Protein AF-A0A3D3L6J8-F1 (afdb_monomer)

Nearest PDB structures (foldseek):
  8afz-assembly1_A  TM=2.547E-01  e=1.160E+00  Homo sapiens
  3ja6-assembly1_H  TM=2.404E-01  e=4.956E+00  Escherichia coli
  3zx6-assembly1_B  TM=1.736E-01  e=6.055E+00  Archaeoglobus fulgidus DSM 4304

pLDDT: mean 77.27, std 9.96, range [51.38, 95.31]

Secondary structure (DSSP, 8-state):
-HHHHHHHHHHHHHHHTSHHHHHHHHHHHHHHHHHHHHHHHHHHHHHHHHHHTTS--HHHHHHHHHSHHHHHHHHHHHHHHHHHHHHHHHHT-GGGHHHHHHHHHHHHHHHHHHHHHHHHHHHHHHHHHHS-GGGHHHHHHHHHHHHHHHHHHHHHHHHHHTT---HHHHHHHHHHHHHHHHHHHHHHHHHHHHHHHHHHHHHHHHHHHHHHHHHHHHHHHT--

Radius of gyration: 29.56 Å; Cα contacts (8 Å, |Δi|>4): 113; chains: 1; bounding box: 54×57×102 Å

Foldseek 3Di:
DVVVVVVVVVVVVVVCPDPLNVLVVVLVVLVVVLVVVLVVLVVVLVVQLVVCVVPPDLLSNLLSQLPSVLVNLLSVQVSVLVSVVSVCVSVVDPVCPVVSVLSSQLSNLVSVLSSQLSSLVSSLVSVVVVDDPVCNVVSVVVSVVSNVVSVLVSVLSNCVSVVHDCVVVCVVVVVVVVVVCVVCVVVVVVVVVVVVCVVVVVVVVVVVVVVVVVVVVVVVVVVD

Sequence (224 aa):
MIEFTQNLTTDFLNYVSQAESFYVVESSLVLFVAFLLDLFQRKTLFALKEKAKRTKTIWDDVVLGALPKPISIIIWISSFSYVADIIQRATQKMLFYELFDPAREIGIILCLFVFAIGLINKAEQNILIHSEVSDQTTIHALAKLGYLVVSIAGGLTLLQTLGLSISGLMAFGGMGGIAVGFAAQDLLSNFSAASFTEDSASISLIVFTMYALTGSILTTLRKS

Structure (mmCIF, N/CA/C/O backbone):
data_AF-A0A3D3L6J8-F1
#
_entry.id   AF-A0A3D3L6J8-F1
#
loop_
_atom_site.group_PDB
_atom_site.id
_atom_site.type_symbol
_atom_site.label_atom_id
_atom_site.label_alt_id
_atom_site.label_comp_id
_atom_site.label_asym_id
_atom_site.label_entity_id
_atom_site.label_seq_id
_atom_site.pdbx_PDB_ins_code
_atom_site.Cartn_x
_atom_site.Cartn_y
_atom_site.Cartn_z
_atom_site.occupancy
_atom_site.B_iso_or_equiv
_atom_site.auth_seq_id
_atom_site.auth_comp_id
_atom_site.auth_asym_id
_atom_site.auth_atom_id
_atom_site.pdbx_PDB_model_num
ATOM 1 N N . MET A 1 1 ? -31.770 -35.113 28.603 1.00 58.47 1 MET A N 1
ATOM 2 C CA . MET A 1 1 ? -30.881 -34.542 27.562 1.00 58.47 1 MET A CA 1
ATOM 3 C C . MET A 1 1 ? -31.427 -33.213 27.042 1.00 58.47 1 MET A C 1
ATOM 5 O O . MET A 1 1 ? -30.687 -32.245 27.076 1.00 58.47 1 MET A O 1
ATOM 9 N N . ILE A 1 2 ? -32.713 -33.137 26.669 1.00 65.56 2 ILE A N 1
ATOM 10 C CA . ILE A 1 2 ? -33.364 -31.909 26.167 1.00 65.56 2 ILE A CA 1
ATOM 11 C C . ILE A 1 2 ? -33.469 -30.801 27.241 1.00 65.56 2 ILE A C 1
ATOM 13 O O . ILE A 1 2 ? -33.148 -29.652 26.958 1.00 65.56 2 ILE A O 1
ATOM 17 N N . GLU A 1 3 ? -33.809 -31.136 28.492 1.00 69.00 3 GLU A N 1
ATOM 18 C CA . GLU A 1 3 ? -33.832 -30.158 29.603 1.00 69.00 3 GLU A CA 1
ATOM 19 C C . GLU A 1 3 ? -32.446 -29.595 29.943 1.00 69.00 3 GLU A C 1
ATOM 21 O O . GLU A 1 3 ? -32.311 -28.410 30.216 1.00 69.00 3 GLU A O 1
ATOM 26 N N . PHE A 1 4 ? -31.391 -30.415 29.865 1.00 70.12 4 PHE A N 1
ATOM 27 C CA . PHE A 1 4 ? -30.018 -29.959 30.102 1.00 70.12 4 PHE A CA 1
ATOM 28 C C . PHE A 1 4 ? -29.574 -28.962 29.028 1.00 70.12 4 PHE A C 1
ATOM 30 O O . PHE A 1 4 ? -28.988 -27.936 29.352 1.00 70.12 4 PHE A O 1
ATOM 37 N N . THR A 1 5 ? -29.909 -29.221 27.757 1.00 66.75 5 THR A N 1
ATOM 38 C CA . THR A 1 5 ? -29.647 -28.276 26.663 1.00 66.75 5 THR A CA 1
ATOM 39 C C . THR A 1 5 ? -30.484 -27.004 26.773 1.00 66.75 5 THR A C 1
ATOM 41 O O . THR A 1 5 ? -29.978 -25.931 26.459 1.00 66.75 5 THR A O 1
ATOM 44 N N . GLN A 1 6 ? -31.733 -27.089 27.244 1.00 71.50 6 GLN A N 1
ATOM 45 C CA . GLN A 1 6 ? -32.573 -25.905 27.440 1.00 71.50 6 GLN A CA 1
ATOM 46 C C . GLN A 1 6 ? -32.072 -25.040 28.594 1.00 71.50 6 GLN A C 1
ATOM 48 O O . GLN A 1 6 ? -31.899 -23.846 28.378 1.00 71.50 6 GLN A O 1
ATOM 53 N N . ASN A 1 7 ? -31.724 -25.639 29.738 1.00 68.56 7 ASN A N 1
ATOM 54 C CA . ASN A 1 7 ? -31.163 -24.918 30.882 1.00 68.56 7 ASN A CA 1
ATOM 55 C C . ASN A 1 7 ? -29.829 -24.246 30.538 1.00 68.56 7 ASN A C 1
ATOM 57 O O . ASN A 1 7 ? -29.661 -23.065 30.817 1.00 68.56 7 ASN A O 1
ATOM 61 N N . LEU A 1 8 ? -28.929 -24.940 29.828 1.00 67.00 8 LEU A N 1
ATOM 62 C CA . LEU A 1 8 ? -27.686 -24.341 29.319 1.00 67.00 8 LEU A CA 1
ATOM 63 C C . LEU A 1 8 ? -27.949 -23.147 28.397 1.00 67.00 8 LEU A C 1
ATOM 65 O O . LEU A 1 8 ? -27.227 -22.158 28.456 1.00 67.00 8 LEU A O 1
ATOM 69 N N . THR A 1 9 ? -28.979 -23.230 27.553 1.00 66.75 9 THR A N 1
ATOM 70 C CA . THR A 1 9 ? -29.332 -22.150 26.624 1.00 66.75 9 THR A CA 1
ATOM 71 C C . THR A 1 9 ? -29.916 -20.953 27.373 1.00 66.75 9 THR A C 1
ATOM 73 O O . THR A 1 9 ? -29.532 -19.820 27.096 1.00 66.75 9 THR A O 1
ATOM 76 N N . THR A 1 10 ? -30.803 -21.172 28.347 1.00 68.06 10 THR A N 1
ATOM 77 C CA . THR A 1 10 ? -31.389 -20.095 29.163 1.00 68.06 10 THR A CA 1
ATOM 78 C C . THR A 1 10 ? -30.385 -19.460 30.114 1.00 68.06 10 THR A C 1
ATOM 80 O O . THR A 1 10 ? -30.401 -18.241 30.268 1.00 68.06 10 THR A O 1
ATOM 83 N N . ASP A 1 11 ? -29.482 -20.243 30.701 1.00 68.94 11 ASP A N 1
ATOM 84 C CA . ASP A 1 11 ? -28.425 -19.724 31.570 1.00 68.94 11 ASP A CA 1
ATOM 85 C C . ASP A 1 11 ? -27.426 -18.898 30.759 1.00 68.94 11 ASP A C 1
ATOM 87 O O . ASP A 1 11 ? -27.041 -17.810 31.182 1.00 68.94 11 ASP A O 1
ATOM 91 N N . PHE A 1 12 ? -27.085 -19.343 29.546 1.00 63.41 12 PHE A N 1
ATOM 92 C CA . PHE A 1 12 ? -26.255 -18.575 28.621 1.00 63.41 12 PHE A CA 1
ATOM 93 C C . PHE A 1 12 ? -26.947 -17.282 28.167 1.00 63.41 12 PHE A C 1
ATOM 95 O O . PHE A 1 12 ? -26.328 -16.222 28.182 1.00 63.41 12 PHE A O 1
ATOM 102 N N . LEU A 1 13 ? -28.240 -17.334 27.826 1.00 61.16 13 LEU A N 1
ATOM 103 C CA . LEU A 1 13 ? -29.023 -16.152 27.440 1.00 61.16 13 LEU A CA 1
ATOM 104 C C . LEU A 1 13 ? -29.160 -15.139 28.586 1.00 61.16 13 LEU A C 1
ATOM 106 O O . LEU A 1 13 ? -29.041 -13.939 28.349 1.00 61.16 13 LEU A O 1
ATOM 110 N N . ASN A 1 14 ? -29.343 -15.598 29.826 1.00 65.19 14 ASN A N 1
ATOM 111 C CA . ASN A 1 14 ? -29.373 -14.727 31.003 1.00 65.19 14 ASN A CA 1
ATOM 112 C C . ASN A 1 14 ? -27.997 -14.130 31.318 1.00 65.19 14 ASN A C 1
ATOM 114 O O . ASN A 1 14 ? -27.914 -12.961 31.696 1.00 65.19 14 ASN A O 1
ATOM 118 N N . TYR A 1 15 ? -26.920 -14.898 31.125 1.00 61.25 15 TYR A N 1
ATOM 119 C CA . TYR A 1 15 ? -25.555 -14.410 31.320 1.00 61.25 15 TYR A CA 1
ATOM 120 C C . TYR A 1 15 ? -25.171 -13.360 30.271 1.00 61.25 15 TYR A C 1
ATOM 122 O O . TYR A 1 15 ? -24.527 -12.384 30.629 1.00 61.25 15 TYR A O 1
ATOM 130 N N . VAL A 1 16 ? -25.620 -13.528 29.017 1.00 57.88 16 VAL A N 1
ATOM 131 C CA . VAL A 1 16 ? -25.463 -12.587 27.884 1.00 57.88 16 VAL A CA 1
ATOM 132 C C . VAL A 1 16 ? -26.368 -11.347 28.002 1.00 57.88 16 VAL A C 1
ATOM 134 O O . VAL A 1 16 ? -26.081 -10.303 27.417 1.00 57.88 16 VAL A O 1
ATOM 137 N N . SER A 1 17 ? -27.465 -11.432 28.761 1.00 56.94 17 SER A N 1
ATOM 138 C CA . SER A 1 17 ? -28.400 -10.317 28.965 1.00 56.94 17 SER A CA 1
ATOM 139 C C . SER A 1 17 ? -27.979 -9.354 30.090 1.00 56.94 17 SER A C 1
ATOM 141 O O . SER A 1 17 ? -28.655 -8.344 30.300 1.00 56.94 17 SER A O 1
ATOM 143 N N . GLN A 1 18 ? -26.889 -9.624 30.823 1.00 62.22 18 GLN A N 1
ATOM 144 C CA . GLN A 1 18 ? -26.337 -8.671 31.793 1.00 62.22 18 GLN A CA 1
ATOM 145 C C . GLN A 1 18 ? -25.559 -7.543 31.099 1.00 62.22 18 GLN A C 1
ATOM 147 O O . GLN A 1 18 ? -24.793 -7.784 30.167 1.00 62.22 18 GLN A O 1
ATOM 152 N N . ALA A 1 19 ? -25.696 -6.315 31.607 1.00 54.53 19 ALA A N 1
ATOM 153 C CA . ALA A 1 19 ? -25.161 -5.093 30.997 1.00 54.53 19 ALA A CA 1
ATOM 154 C C . ALA A 1 19 ? -23.632 -5.083 30.769 1.00 54.53 19 ALA A C 1
ATOM 156 O O . ALA A 1 19 ? -23.175 -4.445 29.826 1.00 54.53 19 ALA A O 1
ATOM 157 N N . GLU A 1 20 ? -22.838 -5.806 31.569 1.00 57.22 20 GLU A N 1
ATOM 158 C CA . GLU A 1 20 ? -21.386 -5.939 31.335 1.00 57.22 20 GLU A CA 1
ATOM 159 C C . GLU A 1 20 ? -21.036 -6.999 30.277 1.00 57.22 20 GLU A C 1
ATOM 161 O O . GLU A 1 20 ? -20.047 -6.868 29.558 1.00 57.22 20 GLU A O 1
ATOM 166 N N . SER A 1 21 ? -21.870 -8.030 30.128 1.00 60.00 21 SER A N 1
ATOM 167 C CA . SER A 1 21 ? -21.656 -9.111 29.159 1.00 60.00 21 SER A CA 1
ATOM 168 C C . SER A 1 21 ? -21.997 -8.705 27.723 1.00 60.00 21 SER A C 1
ATOM 170 O O . SER A 1 21 ? -21.405 -9.239 26.786 1.00 60.00 21 SER A O 1
ATOM 172 N N . PHE A 1 22 ? -22.898 -7.730 27.543 1.00 69.50 22 PHE A N 1
ATOM 173 C CA . PHE A 1 22 ? -23.320 -7.255 26.225 1.00 69.50 22 PHE A CA 1
ATOM 174 C C . PHE A 1 22 ? -22.119 -6.768 25.403 1.00 69.50 22 PHE A C 1
ATOM 176 O O . PHE A 1 22 ? -21.952 -7.167 24.255 1.00 69.50 22 PHE A O 1
ATOM 183 N N . TYR A 1 23 ? -21.205 -6.020 26.027 1.00 69.31 23 TYR A N 1
ATOM 184 C CA . TYR A 1 23 ? -19.984 -5.525 25.386 1.00 69.31 23 TYR A CA 1
ATOM 185 C C . TYR A 1 23 ? -18.979 -6.641 25.049 1.00 69.31 23 TYR A C 1
ATOM 187 O O . TYR A 1 23 ? -18.290 -6.587 24.026 1.00 69.31 23 TYR A O 1
ATOM 195 N N . VAL A 1 24 ? -18.898 -7.685 25.880 1.00 70.00 24 VAL A N 1
ATOM 196 C CA . VAL A 1 24 ? -18.035 -8.856 25.631 1.00 70.00 24 VAL A CA 1
ATOM 197 C C . VAL A 1 24 ? -18.574 -9.688 24.464 1.00 70.00 24 VAL A C 1
ATOM 199 O O . VAL A 1 24 ? -17.811 -10.162 23.621 1.00 70.00 24 VAL A O 1
ATOM 202 N N . VAL A 1 25 ? -19.894 -9.831 24.377 1.00 77.88 25 VAL A N 1
ATOM 203 C CA . VAL A 1 25 ? -20.566 -10.544 23.286 1.00 77.88 25 VAL A CA 1
ATOM 204 C C . VAL A 1 25 ? -20.473 -9.749 21.986 1.00 77.88 25 VAL A C 1
ATOM 206 O O . VAL A 1 25 ? -20.129 -10.323 20.954 1.00 77.88 25 VAL A O 1
ATOM 209 N N . GLU A 1 26 ? -20.690 -8.434 22.031 1.00 74.19 26 GLU A N 1
ATOM 210 C CA . GLU A 1 26 ? -20.587 -7.542 20.872 1.00 74.19 26 GLU A CA 1
ATOM 211 C C . GLU A 1 26 ? -19.162 -7.528 20.293 1.00 74.19 26 GLU A C 1
ATOM 213 O O . GLU A 1 26 ? -18.976 -7.739 19.094 1.00 74.19 26 GLU A O 1
ATOM 218 N N . SER A 1 27 ? -18.137 -7.387 21.141 1.00 73.94 27 SER A N 1
ATOM 219 C CA . SER A 1 27 ? -16.731 -7.442 20.707 1.00 73.94 27 SER A CA 1
ATOM 220 C C . SER A 1 27 ? -16.333 -8.811 20.140 1.00 73.94 27 SER A C 1
ATOM 222 O O . SER A 1 27 ? -15.662 -8.881 19.107 1.00 73.94 27 SER A O 1
ATOM 224 N N . SER A 1 28 ? -16.796 -9.905 20.753 1.00 75.69 28 SER A N 1
ATOM 225 C CA . SER A 1 28 ? -16.565 -11.265 20.244 1.00 75.69 28 SER A CA 1
ATOM 226 C C . SER A 1 28 ? -17.232 -11.490 18.884 1.00 75.69 28 SER A C 1
ATOM 228 O O . SER A 1 28 ? -16.641 -12.115 18.002 1.00 75.69 28 SER A O 1
ATOM 230 N N . LEU A 1 29 ? -18.436 -10.947 18.681 1.00 82.81 29 LEU A N 1
ATOM 231 C CA . LEU A 1 29 ? -19.168 -11.035 17.417 1.00 82.81 29 LEU A CA 1
ATOM 232 C C . LEU A 1 29 ? -18.450 -10.249 16.311 1.00 82.81 29 LEU A C 1
ATOM 234 O O . LEU A 1 29 ? -18.290 -10.763 15.204 1.00 82.81 29 LEU A O 1
ATOM 238 N N . VAL A 1 30 ? -17.936 -9.056 16.617 1.00 80.44 30 VAL A N 1
ATOM 239 C CA . VAL A 1 30 ? -17.139 -8.250 15.676 1.00 80.44 30 VAL A CA 1
ATOM 240 C C . VA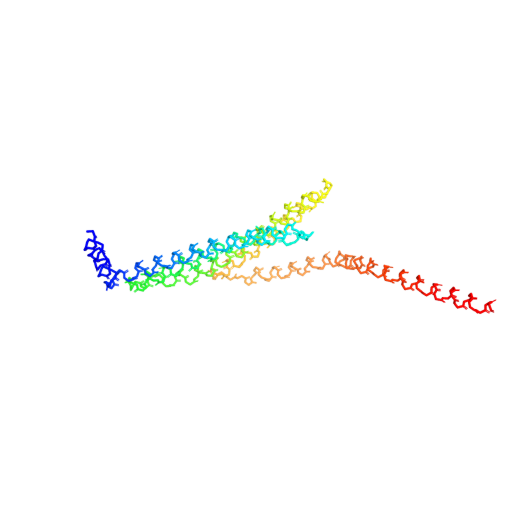L A 1 30 ? -15.875 -8.993 15.239 1.00 80.44 30 VAL A C 1
ATOM 242 O O . VAL A 1 30 ? -15.615 -9.085 14.040 1.00 80.44 30 VAL A O 1
ATOM 245 N N . LEU A 1 31 ? -15.121 -9.586 16.172 1.00 81.19 31 LEU A N 1
ATOM 246 C CA . LEU A 1 31 ? -13.941 -10.397 15.835 1.00 81.19 31 LEU A CA 1
ATOM 247 C C . LEU A 1 31 ? -14.305 -11.640 15.017 1.00 81.19 31 LEU A C 1
ATOM 249 O O . LEU A 1 31 ? -13.578 -12.014 14.096 1.00 81.19 31 LEU A O 1
ATOM 253 N N . PHE A 1 32 ? -15.440 -12.267 15.319 1.00 81.38 32 PHE A N 1
ATOM 254 C CA . PHE A 1 32 ? -15.925 -13.415 14.562 1.00 81.38 32 PHE A CA 1
ATOM 255 C C . PHE A 1 32 ? -16.283 -13.034 13.118 1.00 81.38 32 PHE A C 1
ATOM 257 O O . PHE A 1 32 ? -15.869 -13.713 12.178 1.00 81.38 32 PHE A O 1
ATOM 264 N N . VAL A 1 33 ? -16.980 -11.912 12.916 1.00 82.44 33 VAL A N 1
ATOM 265 C CA . VAL A 1 33 ? -17.289 -11.381 11.579 1.00 82.44 33 VAL A CA 1
ATOM 266 C C . VAL A 1 33 ? -16.012 -10.989 10.838 1.00 82.44 33 VAL A C 1
ATOM 268 O O . VAL A 1 33 ? -15.863 -11.330 9.666 1.00 82.44 33 VAL A O 1
ATOM 271 N N . ALA A 1 34 ? -15.063 -10.342 11.512 1.00 81.00 34 ALA A N 1
ATOM 272 C CA . ALA A 1 34 ? -13.761 -9.998 10.950 1.00 81.00 34 ALA A CA 1
ATOM 273 C C . ALA A 1 34 ? -13.012 -11.226 10.431 1.00 81.00 34 ALA A C 1
ATOM 275 O O . ALA A 1 34 ? -12.521 -11.245 9.302 1.00 81.00 34 ALA A O 1
ATOM 276 N N . PHE A 1 35 ? -12.972 -12.279 11.244 1.00 81.69 35 PHE A N 1
ATOM 277 C CA . PHE A 1 35 ? -12.355 -13.545 10.887 1.00 81.69 35 PHE A CA 1
ATOM 278 C C . PHE A 1 35 ? -13.047 -14.196 9.683 1.00 81.69 35 PHE A C 1
ATOM 280 O O . PHE A 1 35 ? -12.377 -14.651 8.755 1.00 81.69 35 PHE A O 1
ATOM 287 N N . LEU A 1 36 ? -14.384 -14.190 9.646 1.00 84.75 36 LEU A N 1
ATOM 288 C CA . LEU A 1 36 ? -15.139 -14.688 8.495 1.00 84.75 36 LEU A CA 1
ATOM 289 C C . LEU A 1 36 ? -14.860 -13.881 7.222 1.00 84.75 36 LEU A C 1
ATOM 291 O O . LEU A 1 36 ? -14.695 -14.476 6.155 1.00 84.75 36 LEU A O 1
ATOM 295 N N . LEU A 1 37 ? -14.774 -12.552 7.321 1.00 83.25 37 LEU A N 1
ATOM 296 C CA . LEU A 1 37 ? -14.438 -11.680 6.195 1.00 83.25 37 LEU A CA 1
ATOM 297 C C . LEU A 1 37 ? -13.021 -11.947 5.680 1.00 83.25 37 LEU A C 1
ATOM 299 O O . LEU A 1 37 ? -12.848 -12.068 4.469 1.00 83.25 37 LEU A O 1
ATOM 303 N N . ASP A 1 38 ? -12.035 -12.101 6.568 1.00 83.00 38 ASP A N 1
ATOM 304 C CA . ASP A 1 38 ? -10.655 -12.451 6.200 1.00 83.00 38 ASP A CA 1
ATOM 305 C C . ASP A 1 38 ? -10.599 -13.809 5.482 1.00 83.00 38 ASP A C 1
ATOM 307 O O . ASP A 1 38 ? -10.000 -13.943 4.413 1.00 83.00 38 ASP A O 1
ATOM 311 N N . LEU A 1 39 ? -11.299 -14.820 6.004 1.00 80.38 39 LEU A N 1
ATOM 312 C CA . LEU A 1 39 ? -11.395 -16.126 5.350 1.00 80.38 39 LEU A CA 1
ATOM 313 C C . LEU A 1 39 ? -12.063 -16.040 3.974 1.00 80.38 39 LEU A C 1
ATOM 315 O O . LEU A 1 39 ? -11.573 -16.629 3.002 1.00 80.38 39 LEU A O 1
ATOM 319 N N . PHE A 1 40 ? -13.174 -15.311 3.873 1.00 86.00 40 PHE A N 1
ATOM 320 C CA . PHE A 1 40 ? -13.921 -15.164 2.629 1.00 86.00 40 PHE A CA 1
ATOM 321 C C . PHE A 1 40 ? -13.112 -14.414 1.569 1.00 86.00 40 PHE A C 1
ATOM 323 O O . PHE A 1 40 ? -13.062 -14.830 0.408 1.00 86.00 40 PHE A O 1
ATOM 330 N N . GLN A 1 41 ? -12.427 -13.344 1.968 1.00 87.81 41 GLN A N 1
ATOM 331 C CA . GLN A 1 41 ? -11.555 -12.566 1.102 1.00 87.81 41 GLN A CA 1
ATOM 332 C C . GLN A 1 41 ? -10.379 -13.405 0.594 1.00 87.81 41 GLN A C 1
ATOM 334 O O . GLN A 1 41 ? -10.156 -13.447 -0.620 1.00 87.81 41 GLN A O 1
ATOM 339 N N . ARG A 1 42 ? -9.673 -14.134 1.468 1.00 80.88 42 ARG A N 1
ATOM 340 C CA . ARG A 1 42 ? -8.585 -15.038 1.051 1.00 80.88 42 ARG A CA 1
ATOM 341 C C . ARG A 1 42 ? -9.075 -16.084 0.058 1.00 80.88 42 ARG A C 1
ATOM 343 O O . ARG A 1 42 ? -8.417 -16.316 -0.955 1.00 80.88 42 ARG A O 1
ATOM 350 N N . LYS A 1 43 ? -10.241 -16.682 0.316 1.00 82.38 43 LYS A N 1
ATOM 351 C CA . LYS A 1 43 ? -10.840 -17.696 -0.562 1.00 82.38 43 LYS A CA 1
ATOM 352 C C . LYS A 1 43 ? -11.235 -17.116 -1.922 1.00 82.38 43 LYS A C 1
ATOM 354 O O . LYS A 1 43 ? -10.950 -17.724 -2.951 1.00 82.38 43 LYS A O 1
ATOM 359 N N . THR A 1 44 ? -11.841 -15.931 -1.935 1.00 80.75 44 THR A N 1
ATOM 360 C CA . THR A 1 44 ? -12.263 -15.247 -3.167 1.00 80.75 44 THR A CA 1
ATOM 361 C C . THR A 1 44 ? -11.059 -14.835 -4.007 1.00 80.75 44 THR A C 1
ATOM 363 O O . THR A 1 44 ? -11.015 -15.133 -5.197 1.00 80.75 44 THR A O 1
ATOM 366 N N . LEU A 1 45 ? -10.042 -14.224 -3.394 1.00 81.00 45 LEU A N 1
ATOM 367 C CA . LEU A 1 45 ? -8.820 -13.825 -4.097 1.00 81.00 45 LEU A CA 1
ATOM 368 C C . LEU A 1 45 ? -8.014 -15.029 -4.587 1.00 81.00 45 LEU A C 1
ATOM 370 O O . LEU A 1 45 ? -7.437 -14.965 -5.668 1.00 81.00 45 LEU A O 1
ATOM 374 N N . PHE A 1 46 ? -8.007 -16.142 -3.848 1.00 79.81 46 PHE A N 1
ATOM 375 C CA . PHE A 1 46 ? -7.399 -17.385 -4.323 1.00 79.81 46 PHE A CA 1
ATOM 376 C C . PHE A 1 46 ? -8.116 -17.920 -5.570 1.00 79.81 46 PHE A C 1
ATOM 378 O O . PHE A 1 46 ? -7.462 -18.230 -6.563 1.00 79.81 46 PHE A O 1
ATOM 385 N N . ALA A 1 47 ? -9.452 -17.948 -5.559 1.00 78.12 47 ALA A N 1
ATOM 386 C CA . ALA A 1 47 ? -10.243 -18.368 -6.713 1.00 78.12 47 ALA A CA 1
ATOM 387 C C . ALA A 1 47 ? -10.069 -17.430 -7.923 1.00 78.12 47 ALA A C 1
ATOM 389 O O . ALA A 1 47 ? -9.999 -17.895 -9.061 1.00 78.12 47 ALA A O 1
ATOM 390 N N . LEU A 1 48 ? -9.970 -16.115 -7.692 1.00 76.50 48 LEU A N 1
ATOM 391 C CA . LEU A 1 48 ? -9.682 -15.132 -8.741 1.00 76.50 48 LEU A CA 1
ATOM 392 C C . LEU A 1 48 ? -8.281 -15.323 -9.313 1.00 76.50 48 LEU A C 1
ATOM 394 O O . LEU A 1 48 ? -8.137 -15.370 -10.528 1.00 76.50 48 LEU A O 1
ATOM 398 N N . LYS A 1 49 ? -7.276 -15.534 -8.462 1.00 75.94 49 LYS A N 1
ATOM 399 C CA . LYS A 1 49 ? -5.911 -15.847 -8.892 1.00 75.94 49 LYS A CA 1
ATOM 400 C C . LYS A 1 49 ? -5.861 -17.125 -9.732 1.00 75.94 49 LYS A C 1
ATOM 402 O O . LYS A 1 49 ? -5.144 -17.198 -10.721 1.00 75.94 49 LYS A O 1
ATOM 407 N N . GLU A 1 50 ? -6.627 -18.146 -9.365 1.00 75.06 50 GLU A N 1
ATOM 408 C CA . GLU A 1 50 ? -6.681 -19.401 -10.117 1.00 75.06 50 GLU A CA 1
ATOM 409 C C . GLU A 1 50 ? -7.350 -19.242 -11.491 1.00 75.06 50 GLU A C 1
ATOM 411 O O . GLU A 1 50 ? -6.945 -19.895 -12.455 1.00 75.06 50 GLU A O 1
ATOM 416 N N . LYS A 1 51 ? -8.313 -18.320 -11.615 1.00 73.81 51 LYS A N 1
ATOM 417 C CA . LYS A 1 51 ? -8.867 -17.905 -12.911 1.00 73.81 51 LYS A CA 1
ATOM 418 C C . LYS A 1 51 ? -7.897 -17.027 -13.708 1.00 73.81 51 LYS A C 1
ATOM 420 O O . LYS A 1 51 ? -7.780 -17.239 -14.910 1.00 73.81 51 LYS A O 1
ATOM 425 N N . ALA A 1 52 ? -7.187 -16.111 -13.052 1.00 71.50 52 ALA A N 1
ATOM 426 C CA . ALA A 1 52 ? -6.224 -15.196 -13.667 1.00 71.50 52 ALA A CA 1
ATOM 427 C C . ALA A 1 52 ? -5.041 -15.926 -14.316 1.00 71.50 52 ALA A C 1
ATOM 429 O O . ALA A 1 52 ? -4.602 -15.523 -15.386 1.00 71.50 52 ALA A O 1
ATOM 430 N N . LYS A 1 53 ? -4.640 -17.091 -13.782 1.00 68.00 53 LYS A N 1
ATOM 431 C CA . LYS A 1 53 ? -3.664 -17.993 -14.429 1.00 68.00 53 LYS A CA 1
ATOM 432 C C . LYS A 1 53 ? -4.052 -18.441 -15.843 1.00 68.00 53 LYS A C 1
ATOM 434 O O . LYS A 1 53 ? -3.198 -18.923 -16.583 1.00 68.00 53 LYS A O 1
ATOM 439 N N . ARG A 1 54 ? -5.338 -18.372 -16.216 1.00 63.28 54 ARG A N 1
ATOM 440 C CA . ARG A 1 54 ? -5.794 -18.680 -17.585 1.00 63.28 54 ARG A CA 1
ATOM 441 C C . ARG A 1 54 ? -5.614 -17.498 -18.541 1.00 63.28 54 ARG A C 1
ATOM 443 O O . ARG A 1 54 ? -5.740 -17.680 -19.750 1.00 63.28 54 ARG A O 1
ATOM 450 N N . THR A 1 55 ? -5.317 -16.316 -18.016 1.00 65.75 55 THR A N 1
ATOM 451 C CA . THR A 1 55 ? -5.074 -15.081 -18.759 1.00 65.75 55 THR A CA 1
ATOM 452 C C . THR A 1 55 ? -3.563 -14.873 -18.912 1.00 65.75 55 THR A C 1
ATOM 454 O O . THR A 1 55 ? -2.798 -15.149 -17.997 1.00 65.75 55 THR A O 1
ATOM 457 N N . LYS A 1 56 ? -3.092 -14.363 -20.058 1.00 65.31 56 LYS A N 1
ATOM 458 C CA . LYS A 1 56 ? -1.654 -14.092 -20.299 1.00 65.31 56 LYS A CA 1
ATOM 459 C C . LYS A 1 56 ? -1.129 -12.805 -19.629 1.00 65.31 56 LYS A C 1
ATOM 461 O O . LYS A 1 56 ? 0.001 -12.400 -19.885 1.00 65.31 56 LYS A O 1
ATOM 466 N N . THR A 1 57 ? -1.937 -12.123 -18.819 1.00 73.25 57 THR A N 1
ATOM 467 C CA . THR A 1 57 ? -1.629 -10.769 -18.341 1.00 73.25 57 THR A CA 1
ATOM 468 C C . THR A 1 57 ? -0.869 -10.795 -17.016 1.00 73.25 57 THR A C 1
ATOM 470 O O . THR A 1 57 ? -1.459 -11.010 -15.962 1.00 73.25 57 THR A O 1
ATOM 473 N N . ILE A 1 58 ? 0.429 -10.477 -17.060 1.00 73.12 58 ILE A N 1
ATOM 474 C CA . ILE A 1 58 ? 1.341 -10.450 -15.898 1.00 73.12 58 ILE A CA 1
ATOM 475 C C . ILE A 1 58 ? 0.800 -9.562 -14.758 1.00 73.12 58 ILE A C 1
ATOM 477 O O . ILE A 1 58 ? 0.900 -9.915 -13.585 1.00 73.12 58 ILE A O 1
ATOM 481 N N . TRP A 1 59 ? 0.189 -8.422 -15.094 1.00 72.62 59 TRP A N 1
ATOM 482 C CA . TRP A 1 59 ? -0.323 -7.457 -14.115 1.00 72.62 59 TRP A CA 1
ATOM 483 C C . TRP A 1 59 ? -1.474 -7.985 -13.255 1.00 72.62 59 TRP A C 1
ATOM 485 O O . TRP A 1 59 ? -1.559 -7.619 -12.083 1.00 72.62 59 TRP A O 1
ATOM 495 N N . ASP A 1 60 ? -2.322 -8.862 -13.795 1.00 73.00 60 ASP A N 1
ATOM 496 C CA . ASP A 1 60 ? -3.450 -9.431 -13.049 1.00 73.00 60 ASP A CA 1
ATOM 497 C C . ASP A 1 60 ? -2.932 -10.331 -11.915 1.00 73.00 60 ASP A C 1
ATOM 499 O O . ASP A 1 60 ? -3.284 -10.163 -10.746 1.00 73.00 60 ASP A O 1
ATOM 503 N N . ASP A 1 61 ? -1.957 -11.190 -12.225 1.00 74.88 61 ASP A N 1
ATOM 504 C CA . ASP A 1 61 ? -1.304 -12.057 -11.241 1.00 74.88 61 ASP A CA 1
ATOM 505 C C . ASP A 1 61 ? -0.514 -11.277 -10.179 1.00 74.88 61 ASP A C 1
ATOM 507 O O . ASP A 1 61 ? -0.468 -11.682 -9.010 1.00 74.88 61 ASP A O 1
ATOM 511 N N . VAL A 1 62 ? 0.112 -10.160 -10.565 1.00 76.75 62 VAL A N 1
ATOM 512 C CA . VAL A 1 62 ? 0.836 -9.275 -9.638 1.00 76.75 62 VAL A CA 1
ATOM 513 C C . VAL A 1 62 ? -0.129 -8.62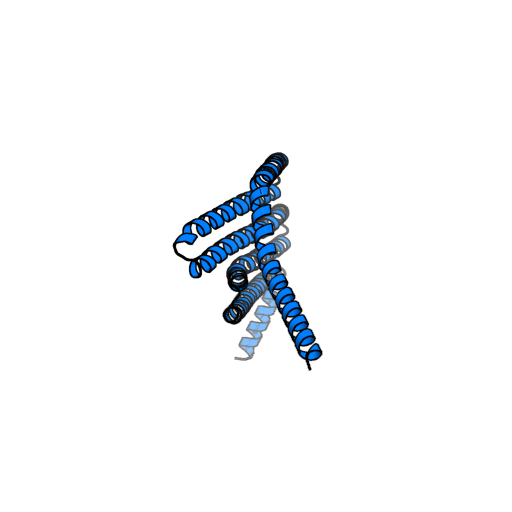5 -8.649 1.00 76.75 62 VAL A C 1
ATOM 515 O O . VAL A 1 62 ? 0.077 -8.722 -7.435 1.00 76.75 62 VAL A O 1
ATOM 518 N N . VAL A 1 63 ? -1.198 -8.000 -9.148 1.00 76.94 63 VAL A N 1
ATOM 519 C CA . VAL A 1 63 ? -2.176 -7.279 -8.322 1.00 76.94 63 VAL A CA 1
ATOM 520 C C . VAL A 1 63 ? -2.941 -8.256 -7.427 1.00 76.94 63 VAL A C 1
ATOM 522 O O . VAL A 1 63 ? -2.945 -8.095 -6.203 1.00 76.94 63 VAL A O 1
ATOM 525 N N . LEU A 1 64 ? -3.503 -9.330 -7.992 1.00 77.31 64 LEU A N 1
ATOM 526 C CA . LEU A 1 64 ? -4.225 -10.359 -7.232 1.00 77.31 64 LEU A CA 1
ATOM 527 C C . LEU A 1 64 ? -3.321 -11.118 -6.252 1.00 77.31 64 LEU A C 1
ATOM 529 O O . LEU A 1 64 ? -3.794 -11.623 -5.234 1.00 77.31 64 LEU A O 1
ATOM 533 N N . GLY A 1 65 ? -2.018 -11.202 -6.530 1.00 73.44 65 GLY A N 1
ATOM 534 C CA . GLY A 1 65 ? -1.028 -11.792 -5.632 1.00 73.44 65 GLY A CA 1
ATOM 535 C C . GLY A 1 65 ? -0.622 -10.889 -4.464 1.00 73.44 65 GLY A C 1
ATOM 536 O O . GLY A 1 65 ? -0.237 -11.410 -3.411 1.00 73.44 65 GLY A O 1
ATOM 537 N N . ALA A 1 66 ? -0.702 -9.567 -4.634 1.00 76.19 66 ALA A N 1
ATOM 538 C CA . ALA A 1 66 ? -0.327 -8.576 -3.627 1.00 76.19 66 ALA A CA 1
ATOM 539 C C . ALA A 1 66 ? -1.501 -8.149 -2.732 1.00 76.19 66 ALA A C 1
ATOM 541 O O . ALA A 1 66 ? -1.281 -7.882 -1.554 1.00 76.19 66 ALA A O 1
ATOM 542 N N . LEU A 1 67 ? -2.735 -8.147 -3.253 1.00 75.00 67 LEU A N 1
ATOM 543 C CA . LEU A 1 67 ? -3.971 -7.763 -2.550 1.00 75.00 67 LEU A CA 1
ATOM 544 C C . LEU A 1 67 ? -4.343 -8.577 -1.289 1.00 75.00 67 LEU A C 1
ATOM 546 O O . LEU A 1 67 ? -4.938 -7.992 -0.381 1.00 75.00 67 LEU A O 1
ATOM 550 N N . PRO A 1 68 ? -4.029 -9.884 -1.152 1.00 75.69 68 PRO A N 1
ATOM 551 C CA . PRO A 1 68 ? -4.519 -10.661 -0.020 1.00 75.69 68 PRO A CA 1
ATOM 552 C C . PRO A 1 68 ? -4.008 -10.171 1.337 1.00 75.69 68 PRO A C 1
ATOM 554 O O . PRO A 1 68 ? -4.782 -10.033 2.278 1.00 75.69 68 PRO A O 1
ATOM 557 N N . LYS A 1 69 ? -2.708 -9.870 1.426 1.00 71.88 69 LYS A N 1
ATOM 558 C CA . LYS A 1 69 ? -2.051 -9.417 2.661 1.00 71.88 69 LYS A CA 1
ATOM 559 C C . LYS A 1 69 ? -2.562 -8.066 3.191 1.00 71.88 69 LYS A C 1
ATOM 561 O O . LYS A 1 69 ? -2.883 -8.009 4.373 1.00 71.88 69 LYS A O 1
ATOM 566 N N . PRO A 1 70 ? -2.645 -6.988 2.392 1.00 71.50 70 PRO A N 1
ATOM 567 C CA . PRO A 1 70 ? -3.123 -5.698 2.874 1.00 71.50 70 PRO A CA 1
ATOM 568 C C . PRO A 1 70 ? -4.600 -5.743 3.244 1.00 71.50 70 PRO A C 1
ATOM 570 O O . PRO A 1 70 ? -4.953 -5.236 4.296 1.00 71.50 70 PRO A O 1
ATOM 573 N N . ILE A 1 71 ? -5.461 -6.411 2.468 1.00 73.88 71 ILE A N 1
ATOM 574 C CA . ILE A 1 71 ? -6.885 -6.469 2.820 1.00 73.88 71 ILE A CA 1
ATOM 575 C C . ILE A 1 71 ? -7.080 -7.189 4.163 1.00 73.88 71 ILE A C 1
ATOM 577 O O . ILE A 1 71 ? -7.827 -6.693 5.002 1.00 73.88 71 ILE A O 1
ATOM 581 N N . SER A 1 72 ? -6.348 -8.281 4.418 1.00 75.06 72 SER A N 1
ATOM 582 C CA . SER A 1 72 ? -6.311 -8.910 5.744 1.00 75.06 72 SER A CA 1
ATOM 583 C C . SER A 1 72 ? -5.911 -7.918 6.839 1.00 75.06 72 SER A C 1
ATOM 585 O O . SER A 1 72 ? -6.569 -7.841 7.872 1.00 75.06 72 SER A O 1
ATOM 587 N N . ILE A 1 73 ? -4.863 -7.121 6.614 1.00 71.81 73 ILE A N 1
ATOM 588 C CA . ILE A 1 73 ? -4.404 -6.108 7.574 1.00 71.81 73 ILE A CA 1
ATOM 589 C C . ILE A 1 73 ? -5.499 -5.060 7.845 1.00 71.81 73 ILE A C 1
ATOM 591 O O . ILE A 1 73 ? -5.748 -4.765 9.011 1.00 71.81 73 ILE A O 1
ATOM 595 N N . ILE A 1 74 ? -6.205 -4.555 6.821 1.00 68.62 74 ILE A N 1
ATOM 596 C CA . ILE A 1 74 ? -7.332 -3.609 7.000 1.00 68.62 74 ILE A CA 1
ATOM 597 C C . ILE A 1 74 ? -8.425 -4.229 7.860 1.00 68.62 74 ILE A C 1
ATOM 599 O O . ILE A 1 74 ? -8.901 -3.588 8.795 1.00 68.62 74 ILE A O 1
ATOM 603 N N . ILE A 1 75 ? -8.822 -5.466 7.545 1.00 76.50 75 ILE A N 1
ATOM 604 C CA . ILE A 1 75 ? -9.889 -6.163 8.266 1.00 76.50 75 ILE A CA 1
ATOM 605 C C . ILE A 1 75 ? -9.514 -6.282 9.743 1.00 76.50 75 ILE A C 1
ATOM 607 O O . ILE A 1 75 ? -10.301 -5.894 10.605 1.00 76.50 75 ILE A O 1
ATOM 611 N N . TRP A 1 76 ? -8.299 -6.740 10.049 1.00 75.44 76 TRP A N 1
ATOM 612 C CA . TRP A 1 76 ? -7.843 -6.882 11.430 1.00 75.44 76 TRP A CA 1
ATOM 613 C C . TRP A 1 76 ? -7.727 -5.536 12.154 1.00 75.44 76 TRP A C 1
ATOM 615 O O . TRP A 1 76 ? -8.257 -5.408 13.255 1.00 75.44 76 TRP A O 1
ATOM 625 N N . ILE A 1 77 ? -7.119 -4.517 11.539 1.00 71.31 77 ILE A N 1
ATOM 626 C CA . ILE A 1 77 ? -6.990 -3.174 12.134 1.00 71.31 77 ILE A CA 1
ATOM 627 C C . ILE A 1 77 ? -8.367 -2.565 12.416 1.00 71.31 77 ILE A C 1
ATOM 629 O O . ILE A 1 77 ? -8.614 -2.097 13.526 1.00 71.31 77 ILE A O 1
ATOM 633 N N . SER A 1 78 ? -9.281 -2.607 11.443 1.00 68.62 78 SER A N 1
ATOM 634 C CA . SER A 1 78 ? -10.636 -2.069 11.603 1.00 68.62 78 SER A CA 1
ATOM 635 C C . SER A 1 78 ? -11.401 -2.791 12.710 1.00 68.62 78 SER A C 1
ATOM 637 O O . SER A 1 78 ? -12.163 -2.165 13.442 1.00 68.62 78 SER A O 1
ATOM 639 N N . SER A 1 79 ? -11.188 -4.098 12.852 1.00 73.19 79 SER A N 1
ATOM 640 C CA . SER A 1 79 ? -11.889 -4.914 13.844 1.00 73.19 79 SER A CA 1
ATOM 641 C C . SER A 1 79 ? -11.349 -4.687 15.249 1.00 73.19 79 SER A C 1
ATOM 643 O O . SER A 1 79 ? -12.135 -4.519 16.176 1.00 73.19 79 SER A O 1
ATOM 645 N N . PHE A 1 80 ? -10.027 -4.586 15.412 1.00 73.25 80 PHE A N 1
ATOM 646 C CA . PHE A 1 80 ? -9.425 -4.202 16.691 1.00 73.25 80 PHE A CA 1
ATOM 647 C C . PHE A 1 80 ? -9.808 -2.781 17.109 1.00 73.25 80 PHE A C 1
ATOM 649 O O . PHE A 1 80 ? -10.117 -2.566 18.279 1.00 73.25 80 PHE A O 1
ATOM 656 N N . SER A 1 81 ? -9.850 -1.836 16.165 1.00 69.00 81 SER A N 1
ATOM 657 C CA . SER A 1 81 ? -10.325 -0.472 16.428 1.00 69.00 81 SER A CA 1
ATOM 658 C C . SER A 1 81 ? -11.761 -0.481 16.955 1.00 69.00 81 SER A C 1
ATOM 660 O O . SER A 1 81 ? -12.055 0.150 17.963 1.00 69.00 81 SER A O 1
ATOM 662 N N . TYR A 1 82 ? -12.645 -1.254 16.322 1.00 70.50 82 TYR A N 1
ATOM 663 C CA . TYR A 1 82 ? -14.051 -1.314 16.716 1.00 70.50 82 TYR A CA 1
ATOM 664 C C . TYR A 1 82 ? -14.260 -2.013 18.068 1.00 70.50 82 TYR A C 1
ATOM 666 O O . TYR A 1 82 ? -15.060 -1.571 18.889 1.00 70.50 82 TYR A O 1
ATOM 674 N N . VAL A 1 83 ? -13.505 -3.083 18.342 1.00 70.75 83 VAL A N 1
ATOM 675 C CA . VAL A 1 83 ? -13.499 -3.751 19.655 1.00 70.75 83 VAL A CA 1
ATOM 676 C C . VAL A 1 83 ? -13.050 -2.793 20.755 1.00 70.75 83 VAL A C 1
ATOM 678 O O . VAL A 1 83 ? -13.634 -2.781 21.838 1.00 70.75 83 VAL A O 1
ATOM 681 N N . ALA A 1 84 ? -12.047 -1.964 20.483 1.00 67.38 84 ALA A N 1
ATOM 682 C CA . ALA A 1 84 ? -11.592 -0.978 21.446 1.00 67.38 84 ALA A CA 1
ATOM 683 C C . ALA A 1 84 ? -12.641 0.106 21.739 1.00 67.38 84 ALA A C 1
ATOM 685 O O . ALA A 1 84 ? -12.823 0.452 22.907 1.00 67.38 84 ALA A O 1
ATOM 686 N N . ASP A 1 85 ? -13.386 0.572 20.730 1.00 68.31 85 ASP A N 1
ATOM 687 C CA . ASP A 1 85 ? -14.508 1.505 20.928 1.00 68.31 85 ASP A CA 1
ATOM 688 C C . ASP A 1 85 ? -15.609 0.900 21.814 1.00 68.31 85 ASP A C 1
ATOM 690 O O . ASP A 1 85 ? -16.202 1.581 22.656 1.00 68.31 85 ASP A O 1
ATOM 694 N N . ILE A 1 86 ? -15.890 -0.397 21.652 1.00 70.06 86 ILE A N 1
ATOM 695 C CA . ILE A 1 86 ? -16.859 -1.132 22.480 1.00 70.06 86 ILE A CA 1
ATOM 696 C C . ILE A 1 86 ? -16.374 -1.200 23.938 1.00 70.06 86 ILE A C 1
ATOM 698 O O . ILE A 1 86 ? -17.125 -0.855 24.852 1.00 70.06 86 ILE A O 1
ATOM 702 N N . ILE A 1 87 ? -15.110 -1.573 24.168 1.00 67.81 87 ILE A N 1
ATOM 703 C CA . ILE A 1 87 ? -14.509 -1.652 25.515 1.00 67.81 87 ILE A CA 1
ATOM 704 C C . ILE A 1 87 ? -14.479 -0.273 26.191 1.00 67.81 87 ILE A C 1
ATOM 706 O O . ILE A 1 87 ? -14.710 -0.151 27.400 1.00 67.81 87 ILE A O 1
ATOM 710 N N . GLN A 1 88 ? -14.226 0.780 25.416 1.00 66.44 88 GLN A N 1
ATOM 711 C CA . GLN A 1 88 ? -14.216 2.153 25.906 1.00 66.44 88 GLN A CA 1
ATOM 712 C C . GLN A 1 88 ? -15.607 2.601 26.369 1.00 66.44 88 GLN A C 1
ATOM 714 O O . GLN A 1 88 ? -15.738 3.128 27.479 1.00 66.44 88 GLN A O 1
ATOM 719 N N . ARG A 1 89 ? -16.650 2.338 25.568 1.00 66.31 89 ARG A N 1
ATOM 720 C CA . ARG A 1 89 ? -18.049 2.610 25.944 1.00 66.31 89 ARG A CA 1
ATOM 721 C C . ARG A 1 89 ? -18.458 1.860 27.211 1.00 66.31 89 ARG A C 1
ATOM 723 O O . ARG A 1 89 ? -19.110 2.455 28.070 1.00 66.31 89 ARG A O 1
ATOM 730 N N . ALA A 1 90 ? -18.010 0.612 27.354 1.00 66.25 90 ALA A N 1
ATOM 731 C CA . ALA A 1 90 ? -18.258 -0.218 28.531 1.00 66.25 90 ALA A CA 1
ATOM 732 C C . ALA A 1 90 ? -17.595 0.332 29.805 1.00 66.25 90 ALA A C 1
ATOM 734 O O . ALA A 1 90 ? -18.191 0.313 30.877 1.00 66.25 90 ALA A O 1
ATOM 735 N N . THR A 1 91 ? -16.367 0.848 29.694 1.00 64.88 91 THR A N 1
ATOM 736 C CA . THR A 1 91 ? -15.558 1.245 30.861 1.00 64.88 91 THR A CA 1
ATOM 737 C C . THR A 1 91 ? -15.785 2.708 31.280 1.00 64.88 91 THR A C 1
ATOM 739 O O . THR A 1 91 ? -15.336 3.102 32.356 1.00 64.88 91 THR A O 1
ATOM 742 N N . GLN A 1 92 ? -16.446 3.535 30.449 1.00 59.97 92 GLN A N 1
ATOM 743 C CA . GLN A 1 92 ? -16.677 4.982 30.670 1.00 59.97 92 GLN A CA 1
ATOM 744 C C . GLN A 1 92 ? -15.396 5.769 31.042 1.00 59.97 92 GLN A C 1
ATOM 746 O O . GLN A 1 92 ? -15.449 6.861 31.607 1.00 59.97 92 GLN A O 1
ATOM 751 N N . LYS A 1 93 ? -14.211 5.225 30.735 1.00 55.88 93 LYS A N 1
ATOM 752 C CA . LYS A 1 93 ? -12.919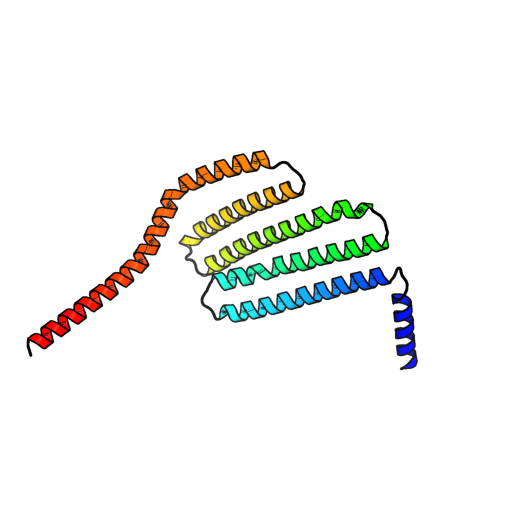 5.872 30.979 1.00 55.88 93 LYS A CA 1
ATOM 753 C C . LYS A 1 93 ? -12.489 6.597 29.711 1.00 55.88 93 LYS A C 1
ATOM 755 O O . LYS A 1 93 ? -12.052 5.980 28.745 1.00 55.88 93 LYS A O 1
ATOM 760 N N . MET A 1 94 ? -12.577 7.922 29.768 1.00 51.38 94 MET A N 1
ATOM 761 C CA . MET A 1 94 ? -12.300 8.876 28.686 1.00 51.38 94 MET A CA 1
ATOM 762 C C . MET A 1 94 ? -10.846 8.868 28.173 1.00 51.38 94 MET A C 1
ATOM 764 O O . MET A 1 94 ? -10.554 9.467 27.148 1.00 51.38 94 MET A O 1
ATOM 768 N N . LEU A 1 95 ? -9.932 8.158 28.847 1.00 52.22 95 LEU A N 1
ATOM 769 C CA . LEU A 1 95 ? -8.498 8.149 28.530 1.00 52.22 95 LEU A CA 1
ATOM 770 C C . LEU A 1 95 ? -8.139 7.494 27.186 1.00 52.22 95 LEU A C 1
ATOM 772 O O . LEU A 1 95 ? -7.010 7.640 26.733 1.00 52.22 95 LEU A O 1
ATOM 776 N N . PHE A 1 96 ? -9.059 6.761 26.556 1.00 53.06 96 PHE A N 1
ATOM 777 C CA . PHE A 1 96 ? -8.756 6.012 25.335 1.00 53.06 96 PHE A CA 1
ATOM 778 C C . PHE A 1 96 ? -9.197 6.717 24.039 1.00 53.06 96 PHE A C 1
ATOM 780 O O . PHE A 1 96 ? -8.672 6.379 22.988 1.00 53.06 96 PHE A O 1
ATOM 787 N N . TYR A 1 97 ? -10.104 7.701 24.063 1.00 51.66 97 TYR A N 1
ATOM 788 C CA . TYR A 1 97 ? -10.671 8.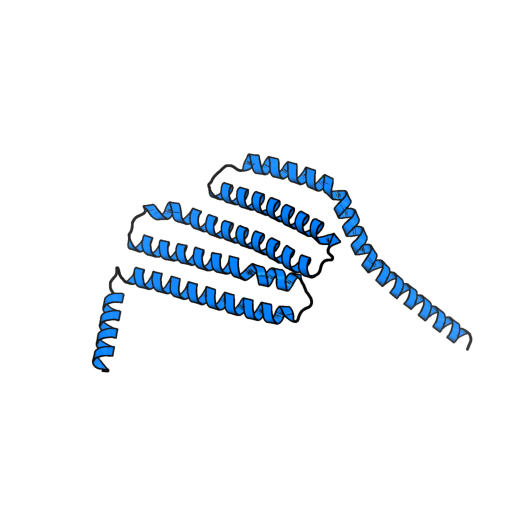265 22.823 1.00 51.66 97 TYR A CA 1
ATOM 789 C C . TYR A 1 97 ? -9.639 9.079 22.024 1.00 51.66 97 TYR A C 1
ATOM 791 O O . TYR A 1 97 ? -9.487 8.884 20.823 1.00 51.66 97 TYR A O 1
ATOM 799 N N . GLU A 1 98 ? -8.833 9.898 22.706 1.00 56.31 98 GLU A N 1
ATOM 800 C CA . GLU A 1 98 ? -7.825 10.757 22.059 1.00 56.31 98 GLU A CA 1
ATOM 801 C C . GLU A 1 98 ? -6.660 9.982 21.414 1.00 56.31 98 GLU A C 1
ATOM 803 O O . GLU A 1 98 ? -5.974 10.508 20.542 1.00 56.31 98 GLU A O 1
ATOM 808 N N . LEU A 1 99 ? -6.433 8.724 21.811 1.00 55.81 99 LEU A N 1
ATOM 809 C CA . LEU A 1 99 ? -5.365 7.879 21.263 1.00 55.81 99 LEU A CA 1
ATOM 810 C C . LEU A 1 99 ? -5.841 6.984 20.106 1.00 55.81 99 LEU A C 1
ATOM 812 O O . LEU A 1 99 ? -5.012 6.529 19.316 1.00 55.81 99 LEU A O 1
ATOM 816 N N . PHE A 1 100 ? -7.147 6.718 19.992 1.00 61.53 100 PHE A N 1
ATOM 817 C CA . PHE A 1 100 ? -7.690 5.763 19.017 1.00 61.53 100 PHE A CA 1
ATOM 818 C C . PHE A 1 100 ? -7.944 6.363 17.629 1.00 61.53 100 PHE A C 1
ATOM 820 O O . PHE A 1 100 ? -7.677 5.689 16.631 1.00 61.53 100 PHE A O 1
ATOM 827 N N . ASP A 1 101 ? -8.362 7.628 17.546 1.00 66.12 101 ASP A N 1
ATOM 828 C CA . ASP A 1 101 ? -8.499 8.341 16.267 1.00 66.12 101 ASP A CA 1
ATOM 829 C C . ASP A 1 101 ? -7.181 8.365 15.458 1.00 66.12 101 ASP A C 1
ATOM 831 O O . ASP A 1 101 ? -7.167 7.869 14.324 1.00 66.12 101 ASP A O 1
ATOM 835 N N . PRO A 1 102 ? -6.035 8.806 16.020 1.00 66.06 102 PRO A N 1
ATOM 836 C CA . PRO A 1 102 ? -4.760 8.748 15.304 1.00 66.06 102 PRO A CA 1
ATOM 837 C C . PRO A 1 102 ? -4.291 7.308 15.045 1.00 66.06 102 PRO A C 1
ATOM 839 O O . PRO A 1 102 ? -3.673 7.039 14.014 1.00 66.06 102 PRO A O 1
ATOM 842 N N . ALA A 1 103 ? -4.613 6.346 15.918 1.00 68.94 103 ALA A N 1
ATOM 843 C CA . ALA A 1 103 ? -4.251 4.943 15.704 1.00 68.94 103 ALA A CA 1
ATOM 844 C C . ALA A 1 103 ? -4.942 4.336 14.469 1.00 68.94 103 ALA A C 1
ATOM 846 O O . ALA A 1 103 ? -4.320 3.563 13.732 1.00 68.94 103 ALA A O 1
ATOM 847 N N . ARG A 1 104 ? -6.202 4.703 14.203 1.00 69.25 104 ARG A N 1
ATOM 848 C CA . ARG A 1 104 ? -6.934 4.257 13.009 1.00 69.25 104 ARG A CA 1
ATOM 849 C C . ARG A 1 104 ? -6.317 4.817 11.731 1.00 69.25 104 ARG A C 1
ATOM 851 O O . ARG A 1 104 ? -6.119 4.061 10.776 1.00 69.25 104 ARG A O 1
ATOM 858 N N . GLU A 1 105 ? -5.993 6.107 11.714 1.00 72.19 105 GLU A N 1
ATOM 859 C CA . GLU A 1 105 ? -5.330 6.741 10.568 1.00 72.19 105 GLU A CA 1
ATOM 860 C C . GLU A 1 105 ? -3.966 6.100 10.287 1.00 72.19 105 GLU A C 1
ATOM 862 O O . GLU A 1 105 ? -3.699 5.686 9.154 1.00 72.19 105 GLU A O 1
ATOM 867 N N . ILE A 1 106 ? -3.147 5.906 11.327 1.00 76.25 106 ILE A N 1
ATOM 868 C CA . ILE A 1 106 ? -1.857 5.206 11.228 1.00 76.25 106 ILE A CA 1
ATOM 869 C C . ILE A 1 106 ? -2.054 3.792 10.673 1.00 76.25 106 ILE A C 1
ATOM 871 O O . ILE A 1 106 ? -1.303 3.359 9.799 1.00 76.25 106 ILE A O 1
ATOM 875 N N . GLY A 1 107 ? -3.081 3.076 11.130 1.00 72.69 107 GLY A N 1
ATOM 876 C CA . GLY A 1 107 ? -3.386 1.731 10.657 1.00 72.69 107 GLY A CA 1
ATOM 877 C C . GLY A 1 107 ? -3.716 1.664 9.160 1.00 72.69 107 GLY A C 1
ATOM 878 O O . GLY A 1 107 ? -3.224 0.777 8.457 1.00 72.69 107 GLY A O 1
ATOM 879 N N . ILE A 1 108 ? -4.490 2.624 8.644 1.00 76.19 108 ILE A N 1
ATOM 880 C CA . ILE A 1 108 ? -4.803 2.722 7.208 1.00 76.19 108 ILE A CA 1
ATOM 881 C C . ILE A 1 108 ? -3.534 3.026 6.402 1.00 76.19 108 ILE A C 1
ATOM 883 O O . ILE A 1 108 ? -3.279 2.375 5.384 1.00 76.19 108 ILE A O 1
ATOM 887 N N . ILE A 1 109 ? -2.711 3.966 6.872 1.00 81.31 109 ILE A N 1
ATOM 888 C CA . ILE A 1 109 ? -1.458 4.351 6.206 1.00 81.31 109 ILE A CA 1
ATOM 889 C C . ILE A 1 109 ? -0.483 3.172 6.163 1.00 81.31 109 ILE A C 1
ATOM 891 O O . ILE A 1 109 ? 0.060 2.860 5.102 1.00 81.31 109 ILE A O 1
ATOM 895 N N . LEU A 1 110 ? -0.308 2.463 7.281 1.00 77.25 110 LEU A N 1
ATOM 896 C CA . LEU A 1 110 ? 0.517 1.256 7.343 1.00 77.25 110 LEU A CA 1
ATOM 897 C C . LEU A 1 110 ? 0.004 0.1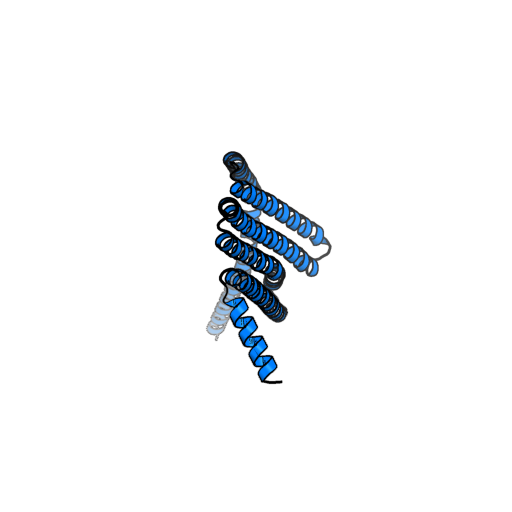69 6.399 1.00 77.25 110 LEU A C 1
ATOM 899 O O . LEU A 1 110 ? 0.800 -0.531 5.772 1.00 77.25 110 LEU A O 1
ATOM 903 N N . CYS A 1 111 ? -1.312 0.041 6.240 1.00 75.38 111 CYS A N 1
ATOM 904 C CA . CYS A 1 111 ? -1.857 -0.897 5.275 1.00 75.38 111 CYS A CA 1
ATOM 905 C C . CYS A 1 111 ? -1.519 -0.511 3.829 1.00 75.38 111 CYS A C 1
ATOM 907 O O . CYS A 1 111 ? -1.093 -1.371 3.053 1.00 75.38 111 CYS A O 1
ATOM 909 N N . LEU A 1 112 ? -1.707 0.756 3.451 1.00 79.56 112 LEU A N 1
ATOM 910 C CA . LEU A 1 112 ? -1.345 1.240 2.115 1.00 79.56 112 LEU A CA 1
ATOM 911 C C . LEU A 1 112 ? 0.149 1.046 1.848 1.00 79.56 112 LEU A C 1
ATOM 913 O O . LEU A 1 112 ? 0.539 0.616 0.762 1.00 79.56 112 LEU A O 1
ATOM 917 N N . PHE A 1 113 ? 0.974 1.277 2.864 1.00 84.12 113 PHE A N 1
ATOM 918 C CA . PHE A 1 113 ? 2.410 1.060 2.804 1.00 84.12 113 PHE A CA 1
ATOM 919 C C . PHE A 1 113 ? 2.771 -0.409 2.537 1.00 84.12 113 PHE A C 1
ATOM 921 O O . PHE A 1 113 ? 3.494 -0.718 1.587 1.00 84.12 113 PHE A O 1
ATOM 928 N N . VAL A 1 114 ? 2.219 -1.338 3.324 1.00 78.94 114 VAL A N 1
ATOM 929 C CA . VAL A 1 114 ? 2.452 -2.780 3.146 1.00 78.94 114 VAL A CA 1
ATOM 930 C C . VAL A 1 114 ? 1.888 -3.278 1.813 1.00 78.94 114 VAL A C 1
ATOM 932 O O . VAL A 1 114 ? 2.504 -4.137 1.179 1.00 78.94 114 VAL A O 1
ATOM 935 N N . PHE A 1 115 ? 0.758 -2.731 1.352 1.00 79.88 115 PHE A N 1
ATOM 936 C CA . PHE A 1 115 ? 0.223 -3.029 0.023 1.00 79.88 115 PHE A CA 1
ATOM 937 C C . PHE A 1 115 ? 1.201 -2.626 -1.076 1.00 79.88 115 PHE A C 1
ATOM 939 O O . PHE A 1 115 ? 1.531 -3.457 -1.920 1.00 79.88 115 PHE A O 1
ATOM 946 N N . ALA A 1 116 ? 1.691 -1.386 -1.049 1.00 84.88 116 ALA A N 1
ATOM 947 C CA . ALA A 1 116 ? 2.602 -0.865 -2.059 1.00 84.88 116 ALA A CA 1
ATOM 948 C C . ALA A 1 116 ? 3.917 -1.664 -2.101 1.00 84.88 116 ALA A C 1
ATOM 950 O O . ALA A 1 116 ? 4.357 -2.081 -3.172 1.00 84.88 116 ALA A O 1
ATOM 951 N N . ILE A 1 117 ? 4.493 -1.982 -0.937 1.00 84.88 117 ILE A N 1
ATOM 952 C CA . ILE A 1 117 ? 5.667 -2.864 -0.832 1.00 84.88 117 ILE A CA 1
ATOM 953 C C . ILE A 1 117 ? 5.360 -4.263 -1.374 1.00 84.88 117 ILE A C 1
ATOM 955 O O . ILE A 1 117 ? 6.174 -4.848 -2.092 1.00 84.88 117 ILE A O 1
ATOM 959 N N . GLY A 1 118 ? 4.199 -4.824 -1.035 1.00 79.25 118 GLY A N 1
ATOM 960 C CA . GLY A 1 118 ? 3.766 -6.131 -1.525 1.00 79.25 118 GLY A CA 1
ATOM 961 C C . GLY A 1 118 ? 3.595 -6.161 -3.044 1.00 79.25 118 GLY A C 1
ATOM 962 O O . GLY A 1 118 ? 3.973 -7.149 -3.676 1.00 79.25 118 GLY A O 1
ATOM 963 N N . LEU A 1 119 ? 3.081 -5.073 -3.621 1.00 80.56 119 LEU A N 1
ATOM 964 C CA . LEU A 1 119 ? 2.905 -4.901 -5.058 1.00 80.56 119 LEU A CA 1
ATOM 965 C C . LEU A 1 119 ? 4.255 -4.873 -5.778 1.00 80.56 119 LEU A C 1
ATOM 967 O O . LEU A 1 119 ? 4.429 -5.619 -6.737 1.00 80.56 119 LEU A O 1
ATOM 971 N N . ILE A 1 120 ? 5.224 -4.101 -5.274 1.00 85.44 120 ILE A N 1
ATOM 972 C CA . ILE A 1 120 ? 6.582 -4.038 -5.840 1.00 85.44 120 ILE A CA 1
ATOM 973 C C . ILE A 1 120 ? 7.257 -5.413 -5.774 1.00 85.44 120 ILE A C 1
ATOM 975 O O . ILE A 1 120 ? 7.737 -5.902 -6.791 1.00 85.44 120 ILE A O 1
ATOM 979 N N . ASN A 1 121 ? 7.212 -6.084 -4.617 1.00 83.12 121 ASN A N 1
ATOM 980 C CA . ASN A 1 121 ? 7.770 -7.432 -4.448 1.00 83.12 121 ASN A CA 1
ATOM 981 C C . ASN A 1 121 ? 7.173 -8.436 -5.443 1.00 83.12 121 ASN A C 1
ATOM 983 O O . ASN A 1 121 ? 7.879 -9.279 -5.998 1.00 83.12 121 ASN A O 1
ATOM 987 N N . LYS A 1 122 ? 5.848 -8.397 -5.635 1.00 80.50 122 LYS A N 1
ATOM 988 C CA . LYS A 1 122 ? 5.164 -9.325 -6.540 1.00 80.50 122 LYS A CA 1
ATOM 989 C C . LYS A 1 122 ? 5.399 -8.989 -8.003 1.00 80.50 122 LYS A C 1
ATOM 991 O O . LYS A 1 122 ? 5.544 -9.923 -8.789 1.00 80.50 122 LYS A O 1
ATOM 996 N N . ALA A 1 123 ? 5.483 -7.707 -8.345 1.00 81.31 123 ALA A N 1
ATOM 997 C CA . ALA A 1 123 ? 5.869 -7.251 -9.673 1.00 81.31 123 ALA A CA 1
ATOM 998 C C . ALA A 1 123 ? 7.280 -7.735 -10.013 1.00 81.31 123 ALA A C 1
ATOM 1000 O O . ALA A 1 123 ? 7.460 -8.400 -11.027 1.00 81.31 123 ALA A O 1
ATOM 1001 N N . GLU A 1 124 ? 8.246 -7.498 -9.122 1.00 85.94 124 GLU A N 1
ATOM 1002 C CA . GLU A 1 124 ? 9.636 -7.927 -9.283 1.00 85.94 124 GLU A CA 1
ATOM 1003 C C . GLU A 1 124 ? 9.723 -9.441 -9.526 1.00 85.94 124 GLU A C 1
ATOM 1005 O O . GLU A 1 124 ? 10.283 -9.872 -10.529 1.00 85.94 124 GLU A O 1
ATOM 1010 N N . GLN A 1 125 ? 9.085 -10.252 -8.673 1.00 81.94 125 GLN A N 1
ATOM 1011 C CA . GLN A 1 125 ? 9.083 -11.715 -8.809 1.00 81.94 125 GLN A CA 1
ATOM 1012 C C . GLN A 1 125 ? 8.454 -12.199 -10.122 1.00 81.94 125 GLN A C 1
ATOM 1014 O O . GLN A 1 125 ? 9.015 -13.074 -10.774 1.00 81.94 125 GLN A O 1
ATOM 1019 N N . ASN A 1 126 ? 7.292 -11.664 -10.512 1.00 79.50 126 ASN A N 1
ATOM 1020 C CA . ASN A 1 126 ? 6.608 -12.115 -11.729 1.00 79.50 126 ASN A CA 1
ATOM 1021 C C . ASN A 1 126 ? 7.335 -11.684 -13.006 1.00 79.50 126 ASN A C 1
ATOM 1023 O O . ASN A 1 126 ? 7.347 -12.447 -13.974 1.00 79.50 126 ASN A O 1
ATOM 1027 N N . ILE A 1 127 ? 7.944 -10.496 -13.009 1.00 80.88 127 ILE A N 1
ATOM 1028 C CA . ILE A 1 127 ? 8.733 -10.011 -14.145 1.00 80.88 127 ILE A CA 1
ATOM 1029 C C . ILE A 1 127 ? 10.034 -10.819 -14.249 1.00 80.88 127 ILE A C 1
ATOM 1031 O O . ILE A 1 127 ? 10.351 -11.282 -15.339 1.00 80.88 127 ILE A O 1
ATOM 1035 N N . LEU A 1 128 ? 10.710 -11.101 -13.125 1.00 82.94 128 LEU A N 1
ATOM 1036 C CA . LEU A 1 128 ? 11.926 -11.928 -13.084 1.00 82.94 128 LEU A CA 1
ATOM 1037 C C . LEU A 1 128 ? 11.733 -13.331 -13.679 1.00 82.94 128 LEU A C 1
ATOM 1039 O O . LEU A 1 128 ? 12.643 -13.866 -14.305 1.00 82.94 128 LEU A O 1
ATOM 1043 N N . ILE A 1 129 ? 10.552 -13.931 -13.494 1.00 79.44 129 ILE A N 1
ATOM 1044 C CA . ILE A 1 129 ? 10.225 -15.261 -14.038 1.00 79.44 129 ILE A CA 1
ATOM 1045 C C . ILE A 1 129 ? 10.154 -15.251 -15.575 1.00 79.44 129 ILE A C 1
ATOM 1047 O O . ILE A 1 129 ? 10.426 -16.272 -16.201 1.00 79.44 129 ILE A O 1
ATOM 1051 N N . HIS A 1 130 ? 9.792 -14.117 -16.178 1.00 72.94 130 HIS A N 1
ATOM 1052 C CA . HIS A 1 130 ? 9.604 -13.978 -17.626 1.00 72.94 130 HIS A CA 1
ATOM 1053 C C . HIS A 1 130 ? 10.746 -13.216 -18.318 1.00 72.94 130 HIS A C 1
ATOM 1055 O O . HIS A 1 130 ? 10.707 -13.057 -19.535 1.00 72.94 130 HIS A O 1
ATOM 1061 N N . SER A 1 131 ? 11.742 -12.742 -17.565 1.00 75.62 131 SER A N 1
ATOM 1062 C CA . SER A 1 131 ? 12.857 -11.938 -18.073 1.00 75.62 131 SER A CA 1
ATOM 1063 C C . SER A 1 131 ? 14.120 -12.761 -18.305 1.00 75.62 131 SER A C 1
ATOM 1065 O O . SER A 1 131 ? 14.424 -13.681 -17.542 1.00 75.62 131 SER A O 1
ATOM 1067 N N . GLU A 1 132 ? 14.912 -12.372 -19.301 1.00 76.50 132 GLU A N 1
ATOM 1068 C CA . GLU A 1 132 ? 16.241 -12.940 -19.515 1.00 76.50 132 GLU A CA 1
ATOM 1069 C C . GLU A 1 132 ? 17.210 -12.565 -18.381 1.00 76.50 132 GLU A C 1
ATOM 1071 O O . GLU A 1 132 ? 17.035 -11.571 -17.675 1.00 76.50 132 GLU A O 1
ATOM 1076 N N . VAL A 1 133 ? 18.278 -13.354 -18.210 1.00 68.06 133 VAL A N 1
ATOM 1077 C CA . VAL A 1 133 ? 19.284 -13.144 -17.150 1.00 68.06 133 VAL A CA 1
ATOM 1078 C C . VAL A 1 133 ? 19.925 -11.747 -17.232 1.00 68.06 133 VAL A C 1
ATOM 1080 O O . VAL A 1 133 ? 20.261 -11.167 -16.202 1.00 68.06 133 VAL A O 1
ATOM 1083 N N . SER A 1 134 ? 20.034 -11.182 -18.440 1.00 65.75 134 SER A N 1
ATOM 1084 C CA . SER A 1 134 ? 20.570 -9.834 -18.683 1.00 65.75 134 SER A CA 1
ATOM 1085 C C . SER A 1 134 ? 19.714 -8.716 -18.071 1.00 65.75 134 SER A C 1
ATOM 1087 O O . SER A 1 134 ? 20.254 -7.685 -17.676 1.00 65.75 134 SER A O 1
ATOM 1089 N N . ASP A 1 135 ? 18.402 -8.920 -17.934 1.00 80.44 135 ASP A N 1
ATOM 1090 C CA . ASP A 1 135 ? 17.471 -7.880 -17.476 1.00 80.44 135 ASP A CA 1
ATOM 1091 C C . ASP A 1 135 ? 17.253 -7.892 -15.958 1.00 80.44 135 ASP A C 1
ATOM 1093 O O . ASP A 1 135 ? 16.671 -6.960 -15.394 1.00 80.44 135 ASP A O 1
ATOM 1097 N N . GLN A 1 136 ? 17.755 -8.916 -15.260 1.00 83.81 136 GLN A N 1
ATOM 1098 C CA . GLN A 1 136 ? 17.542 -9.089 -13.820 1.00 83.81 136 GLN A CA 1
ATOM 1099 C C . GLN A 1 136 ? 18.114 -7.930 -12.995 1.00 83.81 136 GLN A C 1
ATOM 1101 O O . GLN A 1 136 ? 17.503 -7.502 -12.015 1.00 83.81 136 GLN A O 1
ATOM 1106 N N . THR A 1 137 ? 19.269 -7.391 -13.393 1.00 84.56 137 THR A N 1
ATOM 1107 C CA . THR A 1 137 ? 19.904 -6.251 -12.713 1.00 84.56 137 THR A CA 1
ATOM 1108 C C . THR A 1 137 ? 19.075 -4.977 -12.860 1.00 84.56 137 THR A C 1
ATOM 1110 O O . THR A 1 137 ? 18.904 -4.244 -11.884 1.00 84.56 137 THR A O 1
ATOM 1113 N N . THR A 1 138 ? 18.495 -4.750 -14.040 1.00 86.50 138 THR A N 1
ATOM 1114 C CA . THR A 1 138 ? 17.595 -3.625 -14.325 1.00 86.50 138 THR A CA 1
ATOM 1115 C C . THR A 1 138 ? 16.302 -3.737 -13.527 1.00 86.50 138 THR A C 1
ATOM 1117 O O . THR A 1 138 ? 15.883 -2.768 -12.892 1.00 86.50 138 THR A O 1
ATOM 1120 N N . ILE A 1 139 ? 15.694 -4.926 -13.494 1.00 87.69 139 ILE A N 1
ATOM 1121 C CA . ILE A 1 139 ? 14.462 -5.180 -12.735 1.00 87.69 139 ILE A CA 1
ATOM 1122 C C . ILE A 1 139 ? 14.701 -4.960 -11.240 1.00 87.69 139 ILE A C 1
ATOM 1124 O O . ILE A 1 139 ? 13.911 -4.281 -10.582 1.00 87.69 139 ILE A O 1
ATOM 1128 N N . HIS A 1 140 ? 15.819 -5.461 -10.710 1.00 87.94 140 HIS A N 1
ATOM 1129 C CA . HIS A 1 140 ? 16.162 -5.272 -9.305 1.00 87.94 140 HIS A CA 1
ATOM 1130 C C . HIS A 1 140 ? 16.437 -3.799 -8.971 1.00 87.94 140 HIS A C 1
ATOM 1132 O O . HIS A 1 140 ? 15.982 -3.292 -7.943 1.00 87.94 140 HIS A O 1
ATOM 1138 N N . ALA A 1 141 ? 17.137 -3.075 -9.852 1.00 91.62 141 ALA A N 1
ATOM 1139 C CA . ALA A 1 141 ? 17.352 -1.640 -9.692 1.00 91.62 141 ALA A CA 1
ATOM 1140 C C . ALA A 1 141 ? 16.020 -0.874 -9.672 1.00 91.62 141 ALA A C 1
ATOM 1142 O O . ALA A 1 141 ? 15.805 -0.041 -8.790 1.00 91.62 141 ALA A O 1
ATOM 1143 N N . LEU A 1 142 ? 15.097 -1.204 -10.579 1.00 89.75 142 LEU A N 1
ATOM 1144 C CA . LEU A 1 142 ? 13.776 -0.582 -10.649 1.00 89.75 142 LEU A CA 1
ATOM 1145 C C . LEU A 1 142 ? 12.927 -0.881 -9.405 1.00 89.75 142 LEU A C 1
ATOM 1147 O O . LEU A 1 142 ? 12.310 0.028 -8.847 1.00 89.75 142 LEU A O 1
ATOM 1151 N N . ALA A 1 143 ? 12.943 -2.123 -8.918 1.00 89.44 143 ALA A N 1
ATOM 1152 C CA . ALA A 1 143 ? 12.269 -2.495 -7.676 1.00 89.44 143 ALA A CA 1
ATOM 1153 C C . ALA A 1 143 ? 12.835 -1.715 -6.480 1.00 89.44 143 ALA A C 1
ATOM 1155 O O . ALA A 1 143 ? 12.079 -1.167 -5.674 1.00 89.44 143 ALA A O 1
ATOM 1156 N N . LYS A 1 144 ? 14.164 -1.576 -6.402 1.00 91.88 144 LYS A N 1
ATOM 1157 C CA . LYS A 1 144 ? 14.848 -0.805 -5.355 1.00 91.88 144 LYS A CA 1
ATOM 1158 C C . LYS A 1 144 ? 14.490 0.679 -5.382 1.00 91.88 144 LYS A C 1
ATOM 1160 O O . LYS A 1 144 ? 14.267 1.260 -4.320 1.00 91.88 144 LYS A O 1
ATOM 1165 N N . LEU A 1 145 ? 14.372 1.270 -6.571 1.00 92.06 145 LEU A N 1
ATOM 1166 C CA . LEU A 1 145 ? 13.855 2.632 -6.732 1.00 92.06 145 LEU A CA 1
ATOM 1167 C C . LEU A 1 145 ? 12.407 2.739 -6.236 1.00 92.06 145 LEU A C 1
ATOM 1169 O O . LEU A 1 145 ? 12.093 3.649 -5.470 1.00 92.06 145 LEU A O 1
ATOM 1173 N N . GLY A 1 146 ? 11.550 1.777 -6.587 1.00 91.12 146 GLY A N 1
ATOM 1174 C CA . GLY A 1 146 ? 10.177 1.697 -6.084 1.00 91.12 146 GLY A CA 1
ATOM 1175 C C . GLY A 1 146 ? 10.104 1.648 -4.556 1.00 91.12 146 GLY A C 1
ATOM 1176 O O . GLY A 1 146 ? 9.353 2.418 -3.953 1.00 91.12 146 GLY A O 1
ATOM 1177 N N . TYR A 1 147 ? 10.915 0.800 -3.910 1.00 91.44 147 TYR A N 1
ATOM 1178 C CA . TYR A 1 147 ? 10.974 0.737 -2.444 1.00 91.44 147 TYR A CA 1
ATOM 1179 C C . TYR A 1 147 ? 11.381 2.071 -1.831 1.00 91.44 147 TYR A C 1
ATOM 1181 O O . TYR A 1 147 ? 10.821 2.456 -0.806 1.00 91.44 147 TYR A O 1
ATOM 1189 N N . LEU A 1 148 ? 12.329 2.777 -2.447 1.00 93.25 148 LEU A N 1
ATOM 1190 C CA . LEU A 1 148 ? 12.804 4.070 -1.968 1.00 93.25 148 LEU A CA 1
ATOM 1191 C C . LEU A 1 148 ? 11.674 5.111 -2.021 1.00 93.25 148 LEU A C 1
ATOM 1193 O O . LEU A 1 148 ? 11.388 5.760 -1.014 1.00 93.25 148 LEU A O 1
ATOM 1197 N N . VAL A 1 149 ? 10.967 5.199 -3.150 1.00 92.00 149 VAL A N 1
ATOM 1198 C CA . VAL A 1 149 ? 9.831 6.119 -3.329 1.00 92.00 149 VAL A CA 1
ATOM 1199 C C . VAL A 1 149 ? 8.710 5.821 -2.332 1.00 92.00 149 VAL A C 1
ATOM 1201 O O . VAL A 1 149 ? 8.252 6.727 -1.635 1.00 92.00 149 VAL A O 1
ATOM 1204 N N . VAL A 1 150 ? 8.301 4.554 -2.210 1.00 92.19 150 VAL A N 1
ATOM 1205 C CA . VAL A 1 150 ? 7.241 4.146 -1.272 1.00 92.19 150 VAL A CA 1
ATOM 1206 C C . VAL A 1 150 ? 7.658 4.383 0.180 1.00 92.19 150 VAL A C 1
ATOM 1208 O O . VAL A 1 150 ? 6.834 4.831 0.971 1.00 92.19 150 VAL A O 1
ATOM 1211 N N . SER A 1 151 ? 8.926 4.146 0.530 1.00 90.81 151 SER A N 1
ATOM 1212 C CA . SER A 1 151 ? 9.472 4.407 1.873 1.00 90.81 151 SER A CA 1
ATOM 1213 C C . SER A 1 151 ? 9.438 5.885 2.234 1.00 90.81 151 SER A C 1
ATOM 1215 O O . SER A 1 151 ? 8.992 6.228 3.328 1.00 90.81 151 SER A O 1
ATOM 1217 N N . ILE A 1 152 ? 9.849 6.766 1.318 1.00 91.00 152 ILE A N 1
ATOM 1218 C CA . ILE A 1 152 ? 9.788 8.214 1.540 1.00 91.00 152 ILE A CA 1
ATOM 1219 C C . ILE A 1 152 ? 8.332 8.669 1.672 1.00 91.00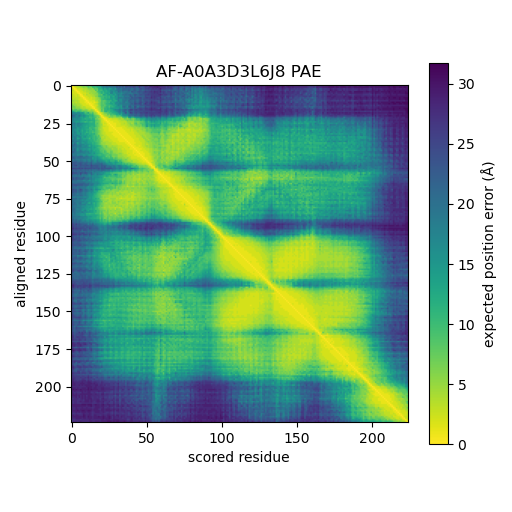 152 ILE A C 1
ATOM 1221 O O . ILE A 1 152 ? 8.003 9.359 2.634 1.00 91.00 152 ILE A O 1
ATOM 1225 N N . ALA A 1 153 ? 7.456 8.254 0.752 1.00 89.94 153 ALA A N 1
ATOM 1226 C CA . ALA A 1 153 ? 6.044 8.626 0.776 1.00 89.94 153 ALA A CA 1
ATOM 1227 C C . ALA A 1 153 ? 5.348 8.138 2.056 1.00 89.94 153 ALA A C 1
ATOM 1229 O O . ALA A 1 153 ? 4.751 8.936 2.770 1.00 89.94 153 ALA A O 1
ATOM 1230 N N . GLY A 1 154 ? 5.489 6.853 2.392 1.00 88.56 154 GLY A N 1
ATOM 1231 C CA . GLY A 1 154 ? 4.906 6.268 3.598 1.00 88.56 154 GLY A CA 1
ATOM 1232 C C . GLY A 1 154 ? 5.451 6.895 4.878 1.00 88.56 154 GLY A C 1
ATOM 1233 O O . GLY A 1 154 ? 4.676 7.215 5.774 1.00 88.56 154 GLY A O 1
ATOM 1234 N N . GLY A 1 155 ? 6.763 7.142 4.945 1.00 89.56 155 GLY A N 1
ATOM 1235 C CA . GLY A 1 155 ? 7.384 7.852 6.061 1.00 89.56 155 GLY A CA 1
ATOM 1236 C C . GLY A 1 155 ? 6.803 9.254 6.235 1.00 89.56 155 GLY A C 1
ATOM 1237 O O . GLY A 1 155 ? 6.337 9.588 7.318 1.00 89.56 155 GLY A O 1
ATOM 1238 N N . LEU A 1 156 ? 6.751 10.051 5.164 1.00 89.69 156 LEU A N 1
ATOM 1239 C CA . LEU A 1 156 ? 6.162 11.394 5.190 1.00 89.69 156 LEU A CA 1
ATOM 1240 C C . LEU A 1 156 ? 4.705 11.368 5.654 1.00 89.69 156 LEU A C 1
ATOM 1242 O O . LEU A 1 156 ? 4.342 12.138 6.539 1.00 89.69 156 LEU A O 1
ATOM 1246 N N . THR A 1 157 ? 3.885 10.468 5.107 1.00 88.75 157 THR A N 1
ATOM 1247 C CA . THR A 1 157 ? 2.476 10.345 5.500 1.00 88.75 157 THR A CA 1
ATOM 1248 C C . THR A 1 157 ? 2.331 9.937 6.968 1.00 88.75 157 THR A C 1
ATOM 1250 O O . THR A 1 157 ? 1.484 10.485 7.662 1.00 88.75 157 THR A O 1
ATOM 1253 N N . LEU A 1 158 ? 3.186 9.051 7.489 1.00 86.62 158 LEU A N 1
ATOM 1254 C CA . LEU A 1 158 ? 3.183 8.707 8.916 1.00 86.62 158 LEU A CA 1
ATOM 1255 C C . LEU A 1 158 ? 3.578 9.897 9.800 1.00 86.62 158 LEU A C 1
ATOM 1257 O O . LEU A 1 158 ? 2.928 10.149 10.812 1.00 86.62 158 LEU A O 1
ATOM 1261 N N . LEU A 1 159 ? 4.616 10.648 9.416 1.00 87.38 159 LEU A N 1
ATOM 1262 C CA . LEU A 1 159 ? 5.021 11.860 10.133 1.00 87.38 159 LEU A CA 1
ATOM 1263 C C . LEU A 1 159 ? 3.893 12.909 10.141 1.00 87.38 159 LEU A C 1
ATOM 1265 O O . LEU A 1 159 ? 3.697 13.566 11.164 1.00 87.38 159 LEU A O 1
ATOM 1269 N N . GLN A 1 160 ? 3.129 13.025 9.045 1.00 85.88 160 GLN A N 1
ATOM 1270 C CA . GLN A 1 160 ? 1.951 13.898 8.955 1.00 85.88 160 GLN A CA 1
ATOM 1271 C C . GLN A 1 160 ? 0.935 13.595 10.046 1.00 85.88 160 GLN A C 1
ATOM 1273 O O . GLN A 1 160 ? 0.473 14.495 10.744 1.00 85.88 160 GLN A O 1
ATOM 1278 N N . THR A 1 161 ? 0.591 12.317 10.170 1.00 82.50 161 THR A N 1
ATOM 1279 C CA . THR A 1 161 ? -0.448 11.838 11.081 1.00 82.50 161 THR A CA 1
ATOM 1280 C C . THR A 1 161 ? -0.036 11.976 12.541 1.00 82.50 161 THR A C 1
ATOM 1282 O O . THR A 1 161 ? -0.882 12.181 13.402 1.00 82.50 161 THR A O 1
ATOM 1285 N N . LEU A 1 162 ? 1.268 11.958 12.830 1.00 82.56 162 LEU A N 1
ATOM 1286 C CA . LEU A 1 162 ? 1.801 12.257 14.163 1.00 82.56 162 LEU A CA 1
ATOM 1287 C C . LEU A 1 162 ? 1.791 13.761 14.507 1.00 82.56 162 LEU A C 1
ATOM 1289 O O . LEU A 1 162 ? 2.275 14.146 15.570 1.00 82.56 162 LEU A O 1
ATOM 1293 N N . GLY A 1 163 ? 1.267 14.619 13.627 1.00 81.12 163 GLY A N 1
ATOM 1294 C CA . GLY A 1 163 ? 1.174 16.064 13.849 1.00 81.12 163 GLY A CA 1
ATOM 1295 C C . GLY A 1 163 ? 2.491 16.815 13.639 1.00 81.12 163 GLY A C 1
ATOM 1296 O O . GLY A 1 163 ? 2.607 17.977 14.031 1.00 81.12 163 GLY A O 1
ATOM 1297 N N . LEU A 1 164 ? 3.497 16.182 13.026 1.00 83.62 164 LEU A N 1
ATOM 1298 C CA . LEU A 1 164 ? 4.754 16.849 12.697 1.00 83.62 164 LEU A CA 1
ATOM 1299 C C . LEU A 1 164 ? 4.563 17.757 11.480 1.00 83.62 164 LEU A C 1
ATOM 1301 O O . LEU A 1 164 ? 3.970 17.374 10.473 1.00 83.62 164 LEU A O 1
ATOM 1305 N N . SER A 1 165 ? 5.110 18.972 11.552 1.00 83.06 165 SER A N 1
ATOM 1306 C CA . SER A 1 165 ? 5.067 19.915 10.434 1.00 83.06 165 SER A CA 1
ATOM 1307 C C . SER A 1 165 ? 5.960 19.433 9.292 1.00 83.06 165 SER A C 1
ATOM 1309 O O . SER A 1 165 ? 7.189 19.479 9.367 1.00 83.06 165 SER A O 1
ATOM 1311 N N . ILE A 1 166 ? 5.330 18.987 8.209 1.00 84.56 166 ILE A N 1
ATOM 1312 C CA . ILE A 1 166 ? 6.014 18.481 7.012 1.00 84.56 166 ILE A CA 1
ATOM 1313 C C . ILE A 1 166 ? 6.258 19.593 5.997 1.00 84.56 166 ILE A C 1
ATOM 1315 O O . ILE A 1 166 ? 6.819 19.331 4.944 1.00 84.56 166 ILE A O 1
ATOM 1319 N N . SER A 1 167 ? 5.858 20.836 6.268 1.00 85.69 167 SER A N 1
ATOM 1320 C CA . SER A 1 167 ? 5.913 21.924 5.283 1.00 85.69 167 SER A CA 1
ATOM 1321 C C . SER A 1 167 ? 7.314 22.106 4.687 1.00 85.69 167 SER A C 1
ATOM 1323 O O . SER A 1 167 ? 7.447 22.293 3.480 1.00 85.69 167 SER A O 1
ATOM 1325 N N . GLY A 1 168 ? 8.364 21.961 5.505 1.00 85.62 168 GLY A N 1
ATOM 1326 C CA . GLY A 1 168 ? 9.751 21.975 5.029 1.00 85.62 168 GLY A CA 1
ATOM 1327 C C . GLY A 1 168 ? 10.083 20.776 4.136 1.00 85.62 168 GLY A C 1
ATOM 1328 O O . GLY A 1 168 ? 10.568 20.946 3.023 1.00 85.62 168 GLY A O 1
ATOM 1329 N N . LEU A 1 169 ? 9.766 19.562 4.587 1.00 88.38 169 LEU A N 1
ATOM 1330 C CA . LEU A 1 169 ? 9.969 18.320 3.831 1.00 88.38 169 LEU A CA 1
ATOM 1331 C C . LEU A 1 169 ? 9.177 18.296 2.510 1.00 88.38 169 LEU A C 1
ATOM 1333 O O . LEU A 1 169 ? 9.700 17.831 1.504 1.00 88.38 169 LEU A O 1
ATOM 1337 N N . MET A 1 170 ? 7.957 18.837 2.484 1.00 87.56 170 MET A N 1
ATOM 1338 C CA . MET A 1 170 ? 7.136 18.977 1.278 1.00 87.56 170 MET A CA 1
ATOM 1339 C C . MET A 1 170 ? 7.715 20.018 0.318 1.00 87.56 170 MET A C 1
ATOM 1341 O O . MET A 1 170 ? 7.719 19.787 -0.886 1.00 87.56 170 MET A O 1
ATOM 1345 N N . ALA A 1 171 ? 8.244 21.136 0.825 1.00 90.00 171 ALA A N 1
ATOM 1346 C CA . ALA A 1 171 ? 8.904 22.142 -0.005 1.00 90.00 171 ALA A CA 1
ATOM 1347 C C . ALA A 1 171 ? 10.188 21.592 -0.652 1.00 90.00 171 ALA A C 1
ATOM 1349 O O . ALA A 1 171 ? 10.394 21.752 -1.856 1.00 90.00 171 ALA A O 1
ATOM 1350 N N . PHE A 1 172 ? 11.019 20.882 0.121 1.00 89.50 172 PHE A N 1
ATOM 1351 C CA . PHE A 1 172 ? 12.203 20.196 -0.403 1.00 89.50 172 PHE A CA 1
ATOM 1352 C C . PHE A 1 172 ? 11.835 19.057 -1.359 1.00 89.50 172 PHE A C 1
ATOM 1354 O O . PHE A 1 172 ? 12.423 18.951 -2.434 1.00 89.50 172 PHE A O 1
ATOM 1361 N N . GLY A 1 173 ? 10.843 18.236 -1.009 1.00 88.81 173 GLY A N 1
ATOM 1362 C CA . GLY A 1 173 ? 10.351 17.147 -1.852 1.00 88.81 173 GLY A CA 1
ATOM 1363 C C . GLY A 1 173 ? 9.738 17.645 -3.160 1.00 88.81 173 GLY A C 1
ATOM 1364 O O . GLY A 1 173 ? 9.997 17.071 -4.213 1.00 88.81 173 GLY A O 1
ATOM 1365 N N . GLY A 1 174 ? 8.996 18.753 -3.120 1.00 89.81 174 GLY A N 1
ATOM 1366 C CA . GLY A 1 174 ? 8.414 19.399 -4.295 1.00 89.81 174 GLY A CA 1
ATOM 1367 C C . GLY A 1 174 ? 9.478 19.961 -5.237 1.00 89.81 174 GLY A C 1
ATOM 1368 O O . GLY A 1 174 ? 9.459 19.654 -6.427 1.00 89.81 174 GLY A O 1
ATOM 1369 N N . MET A 1 175 ? 10.454 20.717 -4.718 1.00 93.31 175 MET A N 1
ATOM 1370 C CA . MET A 1 175 ? 11.559 21.230 -5.543 1.00 93.31 175 MET A CA 1
ATOM 1371 C C . MET A 1 175 ? 12.450 20.105 -6.089 1.00 93.31 175 MET A C 1
ATOM 1373 O O . MET A 1 175 ? 12.814 20.128 -7.265 1.00 93.31 175 MET A O 1
ATOM 1377 N N . GLY A 1 176 ? 12.757 19.094 -5.272 1.00 91.31 176 GLY A N 1
ATOM 1378 C CA . GLY A 1 176 ? 13.511 17.916 -5.703 1.00 91.31 176 GLY A CA 1
ATOM 1379 C C . GLY A 1 176 ? 12.777 17.110 -6.776 1.00 91.31 176 GLY A C 1
ATOM 1380 O O . GLY A 1 176 ? 13.386 16.711 -7.766 1.00 91.31 176 GLY A O 1
ATOM 1381 N N . GLY A 1 177 ? 11.461 16.932 -6.633 1.00 90.88 177 GLY A N 1
ATOM 1382 C CA . GLY A 1 177 ? 10.620 16.251 -7.619 1.00 90.88 177 GLY A CA 1
ATOM 1383 C C . GLY A 1 177 ? 10.603 16.961 -8.971 1.00 90.88 177 GLY A C 1
ATOM 1384 O O . GLY A 1 177 ? 10.718 16.305 -10.004 1.00 90.88 177 GLY A O 1
ATOM 1385 N N . ILE A 1 178 ? 10.549 18.296 -8.974 1.00 93.81 178 ILE A N 1
ATOM 1386 C CA . ILE A 1 178 ? 10.644 19.097 -10.203 1.00 93.81 178 ILE A CA 1
ATOM 1387 C C . ILE A 1 178 ? 12.021 18.927 -10.858 1.00 93.81 178 ILE A C 1
ATOM 1389 O O . ILE A 1 178 ? 12.094 18.684 -12.059 1.00 93.81 178 ILE A O 1
ATOM 1393 N N . ALA A 1 179 ? 13.109 19.002 -10.086 1.00 95.31 179 ALA A N 1
ATOM 1394 C CA . ALA A 1 179 ? 14.465 18.844 -10.615 1.00 95.31 179 ALA A CA 1
ATOM 1395 C C . ALA A 1 179 ? 14.695 17.456 -11.242 1.00 95.31 179 ALA A C 1
ATOM 1397 O O . ALA A 1 179 ? 15.230 17.352 -12.346 1.00 95.31 179 ALA A O 1
ATOM 1398 N N . VAL A 1 180 ? 14.243 16.390 -10.571 1.00 91.38 180 VAL A N 1
ATOM 1399 C CA . VAL A 1 180 ? 14.309 15.019 -11.103 1.00 91.38 180 VAL A CA 1
ATOM 1400 C C . VAL A 1 180 ? 13.404 14.860 -12.329 1.00 91.38 180 VAL A C 1
ATOM 1402 O O . VAL A 1 180 ? 13.805 14.222 -13.299 1.00 91.38 180 VAL A O 1
ATOM 1405 N N . GLY A 1 181 ? 12.215 15.471 -12.324 1.00 91.19 181 GLY A N 1
ATOM 1406 C CA . GLY A 1 181 ? 11.298 15.469 -13.466 1.00 91.19 181 GLY A CA 1
ATOM 1407 C C . GLY A 1 181 ? 11.901 16.121 -14.710 1.00 91.19 181 GLY A C 1
ATOM 1408 O O . GLY A 1 181 ? 11.816 15.548 -15.795 1.00 91.19 181 GLY A O 1
ATOM 1409 N N . PHE A 1 182 ? 12.584 17.259 -14.549 1.00 93.75 182 PHE A N 1
ATOM 1410 C CA . PHE A 1 182 ? 13.337 17.890 -15.636 1.00 93.75 182 PHE A CA 1
ATOM 1411 C C . PHE A 1 182 ? 14.467 16.994 -16.146 1.00 93.75 182 PHE A C 1
ATOM 1413 O O . PHE A 1 182 ? 14.635 16.859 -17.353 1.00 93.75 182 PHE A O 1
ATOM 1420 N N . ALA A 1 183 ? 15.198 16.324 -15.253 1.00 93.31 183 ALA A N 1
ATOM 1421 C CA . ALA A 1 183 ? 16.253 15.394 -15.656 1.00 93.31 183 ALA A CA 1
ATOM 1422 C C . ALA A 1 183 ? 15.717 14.156 -16.407 1.00 93.31 183 ALA A C 1
ATOM 1424 O O . ALA A 1 183 ? 16.423 13.583 -17.233 1.00 93.31 183 ALA A O 1
ATOM 1425 N N . ALA A 1 184 ? 14.477 13.736 -16.137 1.00 92.56 184 ALA A N 1
ATOM 1426 C CA . ALA A 1 184 ? 13.844 12.582 -16.778 1.00 92.56 184 ALA A CA 1
ATOM 1427 C C . ALA A 1 184 ? 13.047 12.927 -18.052 1.00 92.56 184 ALA A C 1
ATOM 1429 O O . ALA A 1 184 ? 12.553 12.016 -18.723 1.00 92.56 184 ALA A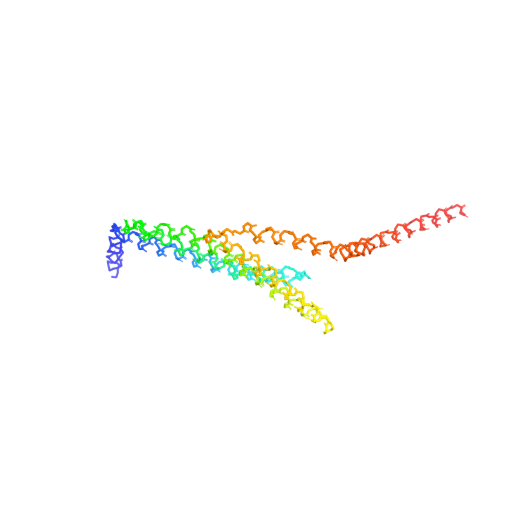 O 1
ATOM 1430 N N . GLN A 1 185 ? 12.911 14.212 -18.398 1.00 92.94 185 GLN A N 1
ATOM 1431 C CA . GLN A 1 185 ? 12.082 14.675 -19.515 1.00 92.94 185 GLN A CA 1
ATOM 1432 C C . GLN A 1 185 ? 12.489 14.035 -20.850 1.00 92.94 185 GLN A C 1
ATOM 1434 O O . GLN A 1 185 ? 11.626 13.600 -21.620 1.00 92.94 185 GLN A O 1
ATOM 1439 N N . ASP A 1 186 ? 13.792 13.925 -21.101 1.00 92.12 186 ASP A N 1
ATOM 1440 C CA . ASP A 1 186 ? 14.318 13.354 -22.343 1.00 92.12 186 ASP A CA 1
ATOM 1441 C C . ASP A 1 186 ? 14.024 11.850 -22.446 1.00 92.12 186 ASP A C 1
ATOM 1443 O O . ASP A 1 186 ? 13.643 11.352 -23.508 1.00 92.12 186 ASP A O 1
ATOM 1447 N N . LEU A 1 187 ? 14.105 11.124 -21.324 1.00 87.88 187 LEU A N 1
ATOM 1448 C CA . LEU A 1 187 ? 13.801 9.690 -21.268 1.00 87.88 187 LEU A CA 1
ATOM 1449 C C . LEU A 1 187 ? 12.318 9.416 -21.552 1.00 87.88 187 LEU A C 1
ATOM 1451 O O . LEU A 1 187 ? 11.996 8.518 -22.330 1.00 87.88 187 LEU A O 1
ATOM 1455 N N . LEU A 1 188 ? 11.416 10.207 -20.962 1.00 84.50 188 LEU A N 1
ATOM 1456 C CA . LEU A 1 188 ? 9.966 10.107 -21.181 1.00 84.50 188 LEU A CA 1
ATOM 1457 C C . LEU A 1 188 ? 9.566 10.451 -22.620 1.00 84.50 188 LEU A C 1
ATOM 1459 O O . LEU A 1 188 ? 8.723 9.775 -23.217 1.00 84.50 188 LEU A O 1
ATOM 1463 N N . SER A 1 189 ? 10.186 11.485 -23.187 1.00 89.00 189 SER A N 1
ATOM 1464 C CA . SER A 1 189 ? 9.926 11.911 -24.565 1.00 89.00 189 SER A CA 1
ATOM 1465 C C . SER A 1 189 ? 10.352 10.831 -25.563 1.00 89.00 189 SER A C 1
ATOM 1467 O O . SER A 1 189 ? 9.615 10.528 -26.497 1.00 89.00 189 SER A O 1
ATOM 1469 N N . ASN A 1 190 ? 11.492 10.178 -25.325 1.00 86.75 190 ASN A N 1
ATOM 1470 C CA . ASN A 1 190 ? 11.969 9.096 -26.183 1.00 86.75 190 ASN A CA 1
ATOM 1471 C C . ASN A 1 190 ? 11.127 7.811 -26.050 1.00 86.75 190 ASN A C 1
ATOM 1473 O O . ASN A 1 190 ? 10.800 7.185 -27.056 1.00 86.75 190 ASN A O 1
ATOM 1477 N N . PHE A 1 191 ? 10.725 7.432 -24.829 1.00 86.31 191 PHE A N 1
ATOM 1478 C CA . PHE A 1 191 ? 9.860 6.263 -24.604 1.00 86.31 191 PHE A CA 1
ATOM 1479 C C . PHE A 1 191 ? 8.485 6.416 -25.254 1.00 86.31 191 PHE A C 1
ATOM 1481 O O . PHE A 1 191 ? 7.991 5.483 -25.885 1.00 86.31 191 PHE A O 1
ATOM 1488 N N . SER A 1 192 ? 7.869 7.591 -25.101 1.00 78.25 192 SER A N 1
ATOM 1489 C CA . SER A 1 192 ? 6.576 7.877 -25.725 1.00 78.25 192 SER A CA 1
ATOM 1490 C C . SER A 1 192 ? 6.694 7.901 -27.247 1.00 78.25 192 SER A C 1
ATOM 1492 O O . SER A 1 192 ? 5.910 7.245 -27.926 1.00 78.25 192 SER A O 1
ATOM 1494 N N . ALA A 1 193 ? 7.713 8.560 -27.803 1.00 81.56 193 ALA A N 1
ATOM 1495 C CA . ALA A 1 193 ? 7.948 8.550 -29.245 1.00 81.56 193 ALA A CA 1
ATOM 1496 C C . ALA A 1 193 ? 8.115 7.124 -29.806 1.00 81.56 193 ALA A C 1
ATOM 1498 O O . ALA A 1 193 ? 7.536 6.805 -30.846 1.00 81.56 193 ALA A O 1
ATOM 1499 N N . ALA A 1 194 ? 8.854 6.254 -29.112 1.00 78.19 194 ALA A N 1
ATOM 1500 C CA . ALA A 1 194 ? 9.063 4.873 -29.536 1.00 78.19 194 ALA A CA 1
ATOM 1501 C C . ALA A 1 194 ? 7.754 4.062 -29.564 1.00 78.19 194 ALA A C 1
ATOM 1503 O O . ALA A 1 194 ? 7.448 3.446 -30.586 1.00 78.19 194 ALA A O 1
ATOM 1504 N N . SER A 1 195 ? 6.942 4.116 -28.501 1.00 76.94 195 SER A N 1
ATOM 1505 C CA . SER A 1 195 ? 5.688 3.348 -28.436 1.00 76.94 195 SER A CA 1
ATOM 1506 C C . SER A 1 195 ? 4.656 3.799 -29.475 1.00 76.94 195 SER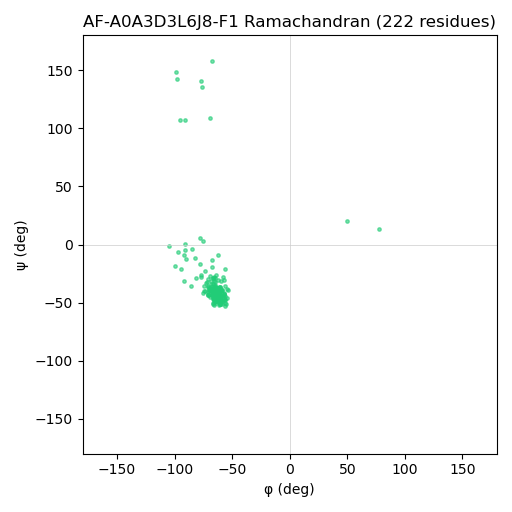 A C 1
ATOM 1508 O O . SER A 1 195 ? 3.985 2.963 -30.077 1.00 76.94 195 SER A O 1
ATOM 1510 N N . PHE A 1 196 ? 4.562 5.104 -29.754 1.00 77.44 196 PHE A N 1
ATOM 1511 C CA . PHE A 1 196 ? 3.679 5.620 -30.807 1.00 77.44 196 PHE A CA 1
ATOM 1512 C C . PHE A 1 196 ? 4.173 5.279 -32.224 1.00 77.44 196 PHE A C 1
ATOM 1514 O O . PHE A 1 196 ? 3.363 5.121 -33.144 1.00 77.44 196 PHE A O 1
ATOM 1521 N N . THR A 1 197 ? 5.487 5.154 -32.427 1.00 76.19 197 THR A N 1
ATOM 1522 C CA . THR A 1 197 ? 6.062 4.818 -33.742 1.00 76.19 197 THR A CA 1
ATOM 1523 C C . THR A 1 197 ? 5.778 3.364 -34.129 1.00 76.19 197 THR A C 1
ATOM 1525 O O . THR A 1 197 ? 5.493 3.082 -35.291 1.00 76.19 197 THR A O 1
ATOM 1528 N N . GLU A 1 198 ? 5.787 2.441 -33.168 1.00 71.88 198 GLU A N 1
ATOM 1529 C CA . GLU A 1 198 ? 5.576 1.009 -33.423 1.00 71.88 198 GLU A CA 1
ATOM 1530 C C . GLU A 1 198 ? 4.133 0.689 -33.865 1.00 71.88 198 GLU A C 1
ATOM 1532 O O . GLU A 1 198 ? 3.908 -0.070 -34.816 1.00 71.88 198 GLU A O 1
ATOM 1537 N N . ASP A 1 199 ? 3.150 1.362 -33.262 1.00 71.38 199 ASP A N 1
ATOM 1538 C CA . ASP A 1 199 ? 1.734 1.215 -33.626 1.00 71.38 199 ASP A CA 1
ATOM 1539 C C . ASP A 1 199 ? 1.412 1.922 -34.960 1.00 71.38 199 ASP A C 1
ATOM 1541 O O . ASP A 1 199 ? 0.715 1.393 -35.832 1.00 71.38 199 ASP A O 1
ATOM 1545 N N . SER A 1 200 ? 1.988 3.109 -35.185 1.00 70.62 200 SER A N 1
ATOM 1546 C CA . SER A 1 200 ? 1.758 3.887 -36.413 1.00 70.62 200 SER A CA 1
ATOM 1547 C C . SER A 1 200 ? 2.443 3.301 -37.653 1.00 70.62 200 SER A C 1
ATOM 1549 O O . SER A 1 200 ? 1.873 3.372 -38.747 1.00 70.62 200 SER A O 1
ATOM 1551 N N . ALA A 1 201 ? 3.611 2.665 -37.512 1.00 71.44 201 ALA A N 1
ATOM 1552 C CA . ALA A 1 201 ? 4.279 1.960 -38.607 1.00 71.44 201 ALA A CA 1
ATOM 1553 C C . ALA A 1 201 ? 3.445 0.769 -39.107 1.00 71.44 201 ALA A C 1
ATOM 1555 O O . ALA A 1 201 ? 3.292 0.580 -40.317 1.00 71.44 201 ALA A O 1
ATOM 1556 N N . SER A 1 202 ? 2.841 0.021 -38.182 1.00 71.44 202 SER A N 1
ATOM 1557 C CA . SER A 1 202 ? 1.961 -1.113 -38.483 1.00 71.44 202 SER A CA 1
ATOM 1558 C C . SER A 1 202 ? 0.705 -0.667 -39.243 1.00 71.44 202 SER A C 1
ATOM 1560 O O . SER A 1 202 ? 0.350 -1.249 -40.270 1.00 71.44 202 SER A O 1
ATOM 1562 N N . ILE A 1 203 ? 0.076 0.428 -38.804 1.00 76.12 203 ILE A N 1
ATOM 1563 C CA . ILE A 1 203 ? -1.107 1.009 -39.460 1.00 76.12 203 ILE A CA 1
ATOM 1564 C C . ILE A 1 203 ? -0.752 1.578 -40.843 1.00 76.12 203 ILE A C 1
ATOM 1566 O O . ILE A 1 203 ? -1.472 1.337 -41.814 1.00 76.12 203 ILE A O 1
ATOM 1570 N N . SER A 1 204 ? 0.373 2.285 -40.964 1.00 77.19 204 SER A N 1
ATOM 1571 C CA . SER A 1 204 ? 0.846 2.853 -42.233 1.00 77.19 204 SER A CA 1
ATOM 1572 C C . SER A 1 204 ? 1.133 1.768 -43.277 1.00 77.19 204 SER A C 1
ATOM 1574 O O . SER A 1 204 ? 0.707 1.888 -44.428 1.00 77.19 204 SER A O 1
ATOM 1576 N N . LEU A 1 205 ? 1.767 0.661 -42.872 1.00 79.31 205 LEU A N 1
ATOM 1577 C CA . LEU A 1 205 ? 2.046 -0.475 -43.754 1.00 79.31 205 LEU A CA 1
ATOM 1578 C C . LEU A 1 205 ? 0.754 -1.141 -44.256 1.00 79.31 205 LEU A C 1
ATOM 1580 O O . LEU A 1 205 ? 0.643 -1.457 -45.443 1.00 79.31 205 LEU A O 1
ATOM 1584 N N . ILE A 1 206 ? -0.244 -1.314 -43.381 1.00 81.12 206 ILE A N 1
ATOM 1585 C CA . ILE A 1 206 ? -1.558 -1.868 -43.748 1.00 81.12 206 ILE A CA 1
ATOM 1586 C C . ILE A 1 206 ? -2.258 -0.954 -44.759 1.00 81.12 206 ILE A C 1
ATOM 1588 O O . ILE A 1 206 ? -2.716 -1.425 -45.802 1.00 81.12 206 ILE A O 1
ATOM 1592 N N . VAL A 1 207 ? -2.293 0.354 -44.493 1.00 82.69 207 VAL A N 1
ATOM 1593 C CA . VAL A 1 207 ? -2.910 1.343 -45.388 1.00 82.69 207 VAL A CA 1
ATOM 1594 C C . VAL A 1 207 ? -2.201 1.364 -46.744 1.00 82.69 207 VAL A C 1
ATOM 1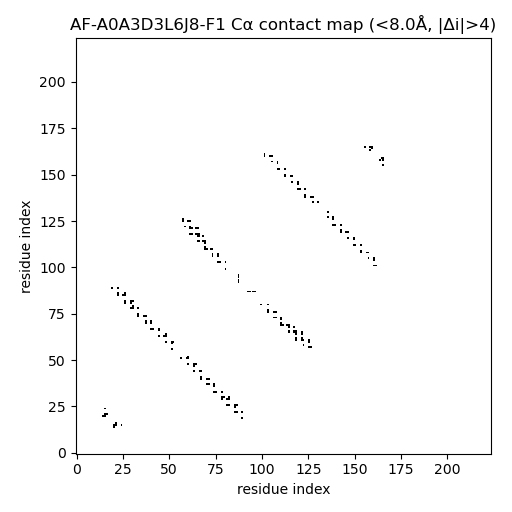596 O O . VAL A 1 207 ? -2.863 1.287 -47.779 1.00 82.69 207 VAL A O 1
ATOM 1599 N N . PHE A 1 208 ? -0.867 1.388 -46.766 1.00 87.06 208 PHE A N 1
ATOM 1600 C CA . PHE A 1 208 ? -0.085 1.380 -48.003 1.00 87.06 208 PHE A CA 1
ATOM 1601 C C . PHE A 1 208 ? -0.325 0.109 -48.830 1.00 87.06 208 PHE A C 1
ATOM 1603 O O . PHE A 1 208 ? -0.546 0.183 -50.040 1.00 87.06 208 PHE A O 1
ATOM 1610 N N . THR A 1 209 ? -0.369 -1.052 -48.171 1.00 86.12 209 THR A N 1
ATOM 1611 C CA . THR A 1 209 ? -0.659 -2.337 -48.826 1.00 86.12 209 THR A CA 1
ATOM 1612 C C . THR A 1 209 ? -2.079 -2.359 -49.400 1.00 86.12 209 THR A C 1
ATOM 1614 O O . THR A 1 209 ? -2.287 -2.832 -50.517 1.00 86.12 209 THR A O 1
ATOM 1617 N N . MET A 1 210 ? -3.054 -1.778 -48.692 1.00 85.12 210 MET A N 1
ATOM 1618 C CA . MET A 1 210 ? -4.443 -1.673 -49.151 1.00 85.12 210 MET A CA 1
ATOM 1619 C C . MET A 1 210 ? -4.588 -0.747 -50.373 1.00 85.12 210 MET A C 1
ATOM 1621 O O . MET A 1 210 ? -5.268 -1.099 -51.342 1.00 85.12 210 MET A O 1
ATOM 1625 N N . TYR A 1 211 ? -3.904 0.404 -50.381 1.00 87.75 211 TYR A N 1
ATOM 1626 C CA . TYR A 1 211 ? -3.864 1.306 -51.541 1.00 87.75 211 TYR A CA 1
ATOM 1627 C C . TYR A 1 211 ? -3.172 0.661 -52.749 1.00 87.75 211 TYR A C 1
ATOM 1629 O O . TYR A 1 211 ? -3.686 0.751 -53.868 1.00 87.75 211 TYR A O 1
ATOM 1637 N N . ALA A 1 212 ? -2.054 -0.036 -52.531 1.00 84.00 212 ALA A N 1
ATOM 1638 C CA . ALA A 1 212 ? -1.339 -0.751 -53.585 1.00 84.00 212 ALA A CA 1
ATOM 1639 C C . ALA A 1 212 ? -2.203 -1.860 -54.215 1.00 84.00 212 ALA A C 1
ATOM 1641 O O . ALA A 1 212 ? -2.255 -1.976 -55.443 1.00 84.00 212 ALA A O 1
ATOM 1642 N N . LEU A 1 213 ? -2.944 -2.625 -53.401 1.00 84.50 213 LEU A N 1
ATOM 1643 C CA . LEU A 1 213 ? -3.874 -3.646 -53.898 1.00 84.50 213 LEU A CA 1
ATOM 1644 C C . LEU A 1 213 ? -5.001 -3.028 -54.735 1.00 84.50 213 LEU A C 1
ATOM 1646 O O . LEU A 1 213 ? -5.287 -3.496 -55.836 1.00 84.50 213 LEU A O 1
ATOM 1650 N N . THR A 1 214 ? -5.607 -1.946 -54.241 1.00 85.38 214 THR A N 1
ATOM 1651 C CA . THR A 1 214 ? -6.716 -1.261 -54.925 1.00 85.38 214 THR A CA 1
ATOM 1652 C C . THR A 1 214 ? -6.268 -0.693 -56.278 1.00 85.38 214 THR A C 1
ATOM 1654 O O . THR A 1 214 ? -6.961 -0.853 -57.285 1.00 85.38 214 THR A O 1
ATOM 1657 N N . GLY A 1 215 ? -5.069 -0.103 -56.339 1.00 79.62 215 GLY A N 1
ATOM 1658 C CA . GLY A 1 215 ? -4.467 0.388 -57.584 1.00 79.62 215 GLY A CA 1
ATOM 1659 C C . GLY A 1 215 ? -4.121 -0.724 -58.587 1.00 79.62 215 GLY A C 1
ATOM 1660 O O . GLY A 1 215 ? -4.307 -0.554 -59.796 1.00 79.62 215 GLY A O 1
ATOM 1661 N N . SER A 1 216 ? -3.678 -1.887 -58.104 1.00 78.56 216 SER A N 1
ATOM 1662 C CA . SER A 1 216 ? -3.387 -3.059 -58.946 1.00 78.56 216 SER A CA 1
ATOM 1663 C C . SER A 1 216 ? -4.660 -3.664 -59.561 1.00 78.56 216 SER A C 1
ATOM 1665 O O . SER A 1 216 ? -4.708 -3.994 -60.750 1.00 78.56 216 SER A O 1
ATOM 1667 N N . ILE A 1 217 ? -5.750 -3.716 -58.790 1.00 75.69 217 ILE A N 1
ATOM 1668 C CA . ILE A 1 217 ? -7.054 -4.199 -59.267 1.00 75.69 217 ILE A CA 1
ATOM 1669 C C . ILE A 1 217 ? -7.634 -3.246 -60.322 1.00 75.69 217 ILE A C 1
ATOM 1671 O O . ILE A 1 217 ? -8.066 -3.695 -61.385 1.00 75.69 217 ILE A O 1
ATOM 1675 N N . LEU A 1 218 ? -7.575 -1.929 -60.092 1.00 71.00 218 LEU A N 1
ATOM 1676 C CA . LEU A 1 218 ? -8.051 -0.933 -61.062 1.00 71.00 218 LEU A CA 1
ATOM 1677 C C . LEU A 1 218 ? -7.257 -0.946 -62.375 1.00 71.00 218 LEU A C 1
ATOM 1679 O O . LEU A 1 218 ? -7.826 -0.761 -63.451 1.00 71.00 218 LEU A O 1
ATOM 1683 N N . THR A 1 219 ? -5.942 -1.158 -62.314 1.00 76.38 219 THR A N 1
ATOM 1684 C CA . THR A 1 219 ? -5.112 -1.236 -63.527 1.00 76.38 219 THR A CA 1
ATOM 1685 C C . THR A 1 219 ? -5.343 -2.525 -64.312 1.00 76.38 219 THR A C 1
ATOM 1687 O O . THR A 1 219 ? -5.299 -2.483 -65.542 1.00 76.38 219 THR A O 1
ATOM 1690 N N . THR A 1 220 ? -5.653 -3.628 -63.629 1.00 76.12 220 THR A N 1
ATOM 1691 C CA . THR A 1 220 ? -6.024 -4.906 -64.257 1.00 76.12 220 THR A CA 1
ATOM 1692 C C . THR A 1 220 ? -7.403 -4.826 -64.919 1.00 76.12 220 THR A C 1
ATOM 1694 O O . THR A 1 220 ? -7.542 -5.230 -66.069 1.00 76.12 220 THR A O 1
ATOM 1697 N N . LEU A 1 221 ? -8.395 -4.213 -64.260 1.00 70.31 221 LEU A N 1
ATOM 1698 C CA . LEU A 1 221 ? -9.739 -4.010 -64.823 1.00 70.31 221 LEU A CA 1
ATOM 1699 C C . LEU A 1 221 ? -9.765 -3.053 -66.023 1.00 70.31 221 LEU A C 1
ATOM 1701 O O . LEU A 1 221 ? -10.604 -3.204 -66.896 1.00 70.31 221 LEU A O 1
ATOM 1705 N N . ARG A 1 222 ? -8.844 -2.084 -66.096 1.00 74.19 222 ARG A N 1
ATOM 1706 C CA . ARG A 1 222 ? -8.737 -1.145 -67.229 1.00 74.19 222 ARG A CA 1
ATOM 1707 C C . ARG A 1 222 ? -8.060 -1.745 -68.472 1.00 74.19 222 ARG A C 1
ATOM 1709 O O . ARG A 1 222 ? -8.116 -1.139 -69.538 1.00 74.19 222 ARG A O 1
ATOM 1716 N N . LYS A 1 223 ? -7.354 -2.872 -68.330 1.00 68.94 223 LYS A N 1
ATOM 1717 C CA . LYS A 1 223 ? -6.692 -3.584 -69.440 1.00 68.94 223 LYS A CA 1
ATOM 1718 C C . LYS A 1 223 ? -7.519 -4.755 -69.995 1.00 68.94 223 LYS A C 1
ATOM 1720 O O . LYS A 1 223 ? -7.093 -5.336 -70.991 1.00 68.94 223 LYS A O 1
ATOM 1725 N N . SER A 1 224 ? -8.642 -5.090 -69.358 1.00 58.88 224 SER A N 1
ATOM 1726 C CA . SER A 1 224 ? -9.674 -6.001 -69.872 1.00 58.88 224 SER A CA 1
ATOM 1727 C C . SER A 1 224 ? -10.753 -5.227 -70.617 1.00 58.88 224 SER A C 1
ATOM 1729 O O . SER A 1 224 ? -11.453 -5.899 -71.403 1.00 58.88 224 SER A O 1
#

Mean predicted aligned error: 14.03 Å

Solvent-accessible surface area (backbone atoms only — not comparable to full-atom values): 12024 Å² total; per-residue (Å²): 112,70,67,59,55,46,50,53,50,52,52,49,52,55,56,49,67,36,83,76,36,42,47,57,50,51,37,51,49,46,51,51,52,36,51,50,49,42,52,49,48,50,52,52,44,50,54,49,43,64,55,41,71,76,48,93,53,69,64,56,51,20,50,51,66,19,49,53,61,27,53,40,47,48,44,51,49,56,37,54,53,51,35,49,54,42,53,38,66,72,64,72,52,76,84,52,62,83,58,46,61,53,48,51,54,50,47,53,52,52,27,54,42,52,28,54,53,36,34,45,54,33,42,45,55,58,48,54,76,77,47,57,84,85,47,47,64,57,48,51,50,51,41,52,51,50,52,51,54,51,49,53,52,45,49,52,53,52,41,46,68,73,69,46,86,48,66,65,60,50,52,52,48,50,55,49,48,52,55,52,47,62,73,42,46,66,61,52,53,52,53,52,52,52,59,55,48,61,58,48,52,56,51,49,52,52,52,52,50,52,54,52,50,53,54,51,52,53,57,54,62,73,74,107